Protein AF-A0A5B1BIE7-F1 (afdb_monomer_lite)

pLDDT: mean 70.67, std 23.6, range [28.88, 96.44]

Structure (mmCIF, N/CA/C/O backbone):
data_AF-A0A5B1BIE7-F1
#
_entry.id   AF-A0A5B1BIE7-F1
#
loop_
_atom_site.group_PDB
_atom_site.id
_atom_site.type_symbol
_atom_site.label_atom_id
_atom_site.label_alt_id
_atom_site.label_comp_id
_atom_site.label_asym_id
_atom_site.label_entity_id
_atom_site.label_seq_id
_atom_site.pdbx_PDB_ins_code
_atom_site.Cartn_x
_atom_site.Cartn_y
_atom_site.Cartn_z
_atom_site.occupancy
_atom_site.B_iso_or_equiv
_atom_site.auth_seq_id
_atom_site.auth_comp_id
_atom_site.auth_asym_id
_atom_site.auth_atom_id
_atom_site.pdbx_PDB_model_num
ATOM 1 N N . MET A 1 1 ? -10.613 -7.308 6.308 1.00 86.81 1 MET A N 1
ATOM 2 C CA . MET A 1 1 ? -9.164 -7.025 6.339 1.00 86.81 1 MET A CA 1
ATOM 3 C C . MET A 1 1 ? -8.715 -6.723 7.763 1.00 86.81 1 MET A C 1
ATOM 5 O O . MET A 1 1 ? -9.514 -6.206 8.543 1.00 86.81 1 MET A O 1
ATOM 9 N N . LYS A 1 2 ? -7.448 -6.983 8.085 1.00 90.50 2 LYS A N 1
ATOM 10 C CA . LYS A 1 2 ? -6.706 -6.204 9.083 1.00 90.50 2 LYS A CA 1
ATOM 11 C C . LYS A 1 2 ? -5.848 -5.157 8.380 1.00 90.50 2 LYS A C 1
ATOM 13 O O . LYS A 1 2 ? -5.492 -5.340 7.217 1.00 90.50 2 LYS A O 1
ATOM 18 N N . VAL A 1 3 ? -5.519 -4.084 9.088 1.00 92.69 3 VAL A N 1
ATOM 19 C CA . VAL A 1 3 ? -4.746 -2.961 8.557 1.00 92.69 3 VAL A CA 1
ATOM 20 C C . VAL A 1 3 ? -3.641 -2.538 9.522 1.00 92.69 3 VAL A C 1
ATOM 22 O O . VAL A 1 3 ? -3.816 -2.512 10.746 1.00 92.69 3 VAL A O 1
ATOM 25 N N . PHE A 1 4 ? -2.507 -2.173 8.939 1.00 93.94 4 PHE A N 1
ATOM 26 C CA . PHE A 1 4 ? -1.460 -1.371 9.547 1.00 93.94 4 PHE A CA 1
ATOM 27 C C . PHE A 1 4 ? -1.358 -0.056 8.766 1.00 93.94 4 PHE A C 1
ATOM 29 O O . PHE A 1 4 ? -1.261 -0.084 7.540 1.00 93.94 4 PHE A O 1
ATOM 36 N N . ILE A 1 5 ? -1.380 1.077 9.466 1.00 95.56 5 ILE A N 1
ATOM 37 C CA . ILE A 1 5 ? -1.122 2.410 8.907 1.00 95.56 5 ILE A CA 1
ATOM 38 C C . ILE A 1 5 ? -0.129 3.108 9.819 1.00 95.56 5 ILE A C 1
ATOM 40 O O . ILE A 1 5 ? -0.353 3.199 11.027 1.00 95.56 5 ILE A O 1
ATOM 44 N N . LYS A 1 6 ? 0.929 3.655 9.236 1.00 96.44 6 LYS A N 1
ATOM 45 C CA . LYS A 1 6 ? 1.857 4.547 9.919 1.00 96.44 6 LYS A CA 1
ATOM 46 C C . LYS A 1 6 ? 2.050 5.778 9.051 1.00 96.44 6 LYS A C 1
ATOM 48 O O . LYS A 1 6 ? 2.430 5.649 7.896 1.00 96.44 6 LYS A O 1
ATOM 53 N N . ASP A 1 7 ? 1.814 6.948 9.622 1.00 95.88 7 ASP A N 1
ATOM 54 C CA . ASP A 1 7 ? 2.111 8.249 9.029 1.00 95.88 7 ASP A CA 1
ATOM 55 C C . ASP A 1 7 ? 2.687 9.132 10.133 1.00 95.88 7 ASP A C 1
ATOM 57 O O . ASP A 1 7 ? 2.003 9.478 11.097 1.00 95.88 7 ASP A O 1
ATOM 61 N N . ILE A 1 8 ? 3.974 9.454 10.014 1.00 92.50 8 ILE A N 1
ATOM 62 C CA . ILE A 1 8 ? 4.688 10.228 11.033 1.00 92.50 8 ILE A CA 1
ATOM 63 C C . ILE A 1 8 ? 4.273 11.704 10.989 1.00 92.50 8 ILE A C 1
ATOM 65 O O . ILE A 1 8 ? 4.211 12.338 12.038 1.00 92.50 8 ILE A O 1
ATOM 69 N N . ALA A 1 9 ? 3.964 12.251 9.808 1.00 93.25 9 ALA A N 1
ATOM 70 C CA . ALA A 1 9 ? 3.658 13.674 9.665 1.00 93.25 9 ALA A CA 1
ATOM 71 C C . ALA A 1 9 ? 2.307 14.027 10.301 1.00 93.25 9 ALA A C 1
ATOM 73 O O . ALA A 1 9 ? 2.196 15.050 10.972 1.00 93.25 9 ALA A O 1
ATOM 74 N N . ASN A 1 10 ? 1.319 13.138 10.155 1.00 93.81 10 ASN A N 1
ATOM 75 C CA . ASN A 1 10 ? -0.028 13.322 10.703 1.00 93.81 10 ASN A CA 1
ATOM 76 C C . ASN A 1 10 ? -0.270 12.528 12.005 1.00 93.81 10 ASN A C 1
ATOM 78 O O . ASN A 1 10 ? -1.402 12.438 12.475 1.00 93.81 10 ASN A O 1
ATOM 82 N N . ASN A 1 11 ? 0.790 11.970 12.605 1.00 93.75 11 ASN A N 1
ATOM 83 C CA . ASN A 1 11 ? 0.772 11.210 13.864 1.00 93.75 11 ASN A CA 1
ATOM 84 C C . ASN A 1 11 ? -0.225 10.024 13.886 1.00 93.75 11 ASN A C 1
ATOM 86 O O . ASN A 1 11 ? -0.851 9.727 14.907 1.00 93.75 11 ASN A O 1
ATOM 90 N N . ILE A 1 12 ? -0.376 9.323 12.757 1.00 94.31 12 ILE A N 1
ATOM 91 C CA . ILE A 1 12 ? -1.262 8.156 12.627 1.00 94.31 12 ILE A CA 1
ATOM 92 C C . ILE A 1 12 ? -0.447 6.884 12.866 1.00 94.31 12 ILE A C 1
ATOM 94 O O . ILE A 1 12 ? 0.587 6.659 12.238 1.00 94.31 12 ILE A O 1
ATOM 98 N N . ASN A 1 13 ? -0.927 6.023 13.765 1.00 94.81 13 ASN A N 1
ATOM 99 C CA . ASN A 1 13 ? -0.279 4.753 14.094 1.00 94.81 13 ASN A CA 1
ATOM 100 C C . ASN A 1 13 ? -1.329 3.680 14.426 1.00 94.81 13 ASN A C 1
ATOM 102 O O . ASN A 1 13 ? -1.698 3.461 15.582 1.00 94.81 13 ASN A O 1
ATOM 106 N N . ILE A 1 14 ? -1.842 3.025 13.387 1.00 92.25 14 ILE A N 1
ATOM 107 C CA . ILE A 1 14 ? -2.783 1.909 13.481 1.00 92.25 14 ILE A CA 1
ATOM 108 C C . ILE A 1 14 ? -1.982 0.620 13.310 1.00 92.25 14 ILE A C 1
ATOM 110 O O . ILE A 1 14 ? -1.378 0.400 12.266 1.00 92.25 14 ILE A O 1
ATOM 114 N N . LYS A 1 15 ? -1.991 -0.254 14.322 1.00 89.19 15 LYS A N 1
ATOM 115 C CA . LYS A 1 15 ? -1.286 -1.543 14.290 1.00 89.19 15 LYS A CA 1
ATOM 116 C C . LYS A 1 15 ? -2.268 -2.706 14.368 1.00 89.19 15 LYS A C 1
ATOM 118 O O . LYS A 1 15 ? -2.969 -2.834 15.367 1.00 89.19 15 LYS A O 1
ATOM 123 N N . ASP A 1 16 ? -2.286 -3.529 13.320 1.00 79.06 16 ASP A N 1
ATOM 124 C CA . ASP A 1 16 ? -2.986 -4.821 13.226 1.00 79.06 16 ASP A CA 1
ATOM 125 C C . ASP A 1 16 ? -4.456 -4.821 13.708 1.00 79.06 16 ASP A C 1
ATOM 127 O O . ASP A 1 16 ? -4.963 -5.780 14.297 1.00 79.06 16 ASP A O 1
ATOM 131 N N . LYS A 1 17 ? -5.186 -3.730 13.450 1.00 83.50 17 LYS A N 1
ATOM 132 C CA . LYS A 1 17 ? -6.615 -3.656 13.784 1.00 83.50 17 LYS A CA 1
ATOM 133 C C . LYS A 1 17 ? -7.444 -4.229 12.639 1.00 83.50 17 LYS A C 1
ATOM 135 O O . LYS A 1 17 ? -7.186 -3.941 11.473 1.00 83.50 17 LYS A O 1
ATOM 140 N N . LYS A 1 18 ? -8.467 -5.026 12.962 1.00 90.06 18 LYS A N 1
ATOM 141 C CA . LYS A 1 18 ? -9.543 -5.330 12.009 1.00 90.06 18 LYS A CA 1
ATOM 142 C C . LYS A 1 18 ? -10.374 -4.057 11.845 1.00 90.06 18 LYS A C 1
ATOM 144 O O . LYS A 1 18 ? -10.778 -3.479 12.850 1.00 90.06 18 LYS A O 1
ATOM 149 N N . LYS A 1 19 ? -10.571 -3.627 10.602 1.00 90.44 19 LYS A N 1
ATOM 150 C CA . LYS A 1 19 ? -11.300 -2.411 10.230 1.00 90.44 19 LYS A CA 1
ATOM 151 C C . LYS A 1 19 ? -12.095 -2.655 8.953 1.00 90.44 19 LYS A C 1
ATOM 153 O O . LYS A 1 19 ? -11.608 -3.406 8.100 1.00 90.44 19 LYS A O 1
ATOM 158 N N . THR A 1 20 ? -13.279 -2.063 8.824 1.00 91.62 20 THR A N 1
ATOM 159 C CA . THR A 1 20 ? -14.010 -1.984 7.544 1.00 91.62 20 THR A CA 1
ATOM 160 C C . THR A 1 20 ? -13.395 -0.908 6.636 1.00 91.62 20 THR A C 1
ATOM 162 O O . THR A 1 20 ? -12.409 -0.273 7.021 1.00 91.62 20 THR A O 1
ATOM 165 N N . TYR A 1 21 ? -13.921 -0.733 5.420 1.00 91.69 21 TYR A N 1
ATOM 166 C CA . TYR A 1 21 ? -13.470 0.345 4.535 1.00 91.69 21 TYR A CA 1
ATOM 167 C C . TYR A 1 21 ? -13.954 1.712 5.041 1.00 91.69 21 TYR A C 1
ATOM 169 O O . TYR A 1 21 ? -13.179 2.661 5.108 1.00 91.69 21 TYR A O 1
ATOM 177 N N . GLU A 1 22 ? -15.209 1.791 5.479 1.00 93.00 22 GLU A N 1
ATOM 178 C CA . GLU A 1 22 ? -15.861 3.010 5.969 1.00 93.00 22 GLU A CA 1
ATOM 179 C C . GLU A 1 22 ? -15.144 3.568 7.206 1.00 93.00 22 GLU A C 1
ATOM 181 O O . GLU A 1 22 ? -14.963 4.771 7.339 1.00 93.00 22 GLU A O 1
ATOM 186 N N . GLU A 1 23 ? -14.655 2.692 8.090 1.00 91.38 23 GLU A N 1
ATOM 187 C CA . GLU A 1 23 ? -13.840 3.089 9.244 1.00 91.38 23 GLU A CA 1
ATOM 188 C C . GLU A 1 23 ? -12.423 3.589 8.886 1.00 91.38 23 GLU A C 1
ATOM 190 O O . GLU A 1 23 ? -11.686 4.014 9.783 1.00 91.38 23 GLU A O 1
ATOM 195 N N . LEU A 1 24 ? -12.001 3.453 7.625 1.00 92.81 24 LEU A N 1
ATOM 196 C CA . LEU A 1 24 ? -10.679 3.841 7.132 1.00 92.81 24 LEU A CA 1
ATOM 197 C C . LEU A 1 24 ? -10.707 4.985 6.127 1.00 92.81 24 LEU A C 1
ATOM 199 O O . LEU A 1 24 ? -9.692 5.669 6.039 1.00 92.81 24 LEU A O 1
ATOM 203 N N . ASP A 1 25 ? -11.803 5.204 5.403 1.00 92.31 25 ASP A N 1
ATOM 204 C CA . ASP A 1 25 ? -11.890 6.181 4.310 1.00 92.31 25 ASP A CA 1
ATOM 205 C C . ASP A 1 25 ? -11.378 7.571 4.735 1.00 92.31 25 ASP A C 1
ATOM 207 O O . ASP A 1 25 ? -10.419 8.080 4.153 1.00 92.31 25 ASP A O 1
ATOM 211 N N . ASP A 1 26 ? -11.887 8.117 5.845 1.00 92.25 26 ASP A N 1
ATOM 212 C CA . ASP A 1 26 ? -11.404 9.377 6.438 1.00 92.25 26 ASP A CA 1
ATOM 213 C C . ASP A 1 26 ? -9.897 9.354 6.750 1.00 92.25 26 ASP A C 1
ATOM 215 O O . ASP A 1 26 ? -9.173 10.315 6.483 1.00 92.25 26 ASP A O 1
ATOM 219 N N . THR A 1 27 ? -9.394 8.240 7.294 1.00 93.50 27 THR A N 1
ATOM 220 C CA . THR A 1 27 ? -7.971 8.094 7.648 1.00 93.50 27 THR A CA 1
ATOM 221 C C . THR A 1 27 ? -7.098 8.079 6.397 1.00 93.50 27 THR A C 1
ATOM 223 O O . THR A 1 27 ? -6.083 8.770 6.361 1.00 93.50 27 THR A O 1
ATOM 226 N N . LEU A 1 28 ? -7.495 7.326 5.366 1.00 93.81 28 LEU A N 1
ATOM 227 C CA . LEU A 1 28 ? -6.789 7.221 4.088 1.00 93.81 28 LEU A CA 1
ATOM 228 C C . LEU A 1 28 ? -6.780 8.571 3.355 1.00 93.81 28 LEU A C 1
ATOM 230 O O . LEU A 1 28 ? -5.735 9.018 2.872 1.00 93.81 28 LEU A O 1
ATOM 234 N N . ASN A 1 29 ? -7.919 9.266 3.350 1.00 92.12 29 ASN A N 1
ATOM 235 C CA . ASN A 1 29 ? -8.051 10.611 2.797 1.00 92.12 29 ASN A CA 1
ATOM 236 C C . ASN A 1 29 ? -7.241 11.655 3.586 1.00 92.12 29 ASN A C 1
ATOM 238 O O . ASN A 1 29 ? -6.758 12.617 2.985 1.00 92.12 29 ASN A O 1
ATOM 242 N N . TYR A 1 30 ? -6.963 11.435 4.873 1.00 92.88 30 TYR A N 1
ATOM 243 C CA . TYR A 1 30 ? -6.109 12.308 5.687 1.00 92.88 30 TYR A CA 1
ATOM 244 C C . TYR A 1 30 ? -4.595 12.003 5.609 1.00 92.88 30 TYR A C 1
ATOM 246 O O . TYR A 1 30 ? -3.803 12.801 6.096 1.00 92.88 30 TYR A O 1
ATOM 254 N N . LEU A 1 31 ? -4.141 10.919 4.963 1.00 93.19 31 LEU A N 1
ATOM 255 C CA . LEU A 1 31 ? -2.704 10.570 4.916 1.00 93.19 31 LEU A CA 1
ATOM 256 C C . LEU A 1 31 ? -1.813 11.622 4.236 1.00 93.19 31 LEU A C 1
ATOM 258 O O . LEU A 1 31 ? -2.161 12.189 3.198 1.00 93.19 31 LEU A O 1
ATOM 262 N N . SER A 1 32 ? -0.613 11.814 4.772 1.00 92.00 32 SER A N 1
ATOM 263 C CA . SER A 1 32 ? 0.460 12.584 4.154 1.00 92.00 32 SER A CA 1
ATOM 264 C C . SER A 1 32 ? 1.189 11.765 3.081 1.00 92.00 32 SER A C 1
ATOM 266 O O . SER A 1 32 ? 1.408 10.561 3.230 1.00 92.00 32 SER A O 1
ATOM 268 N N . ASN A 1 33 ? 1.657 12.434 2.024 1.00 90.12 33 ASN A N 1
ATOM 269 C CA . ASN A 1 33 ? 2.548 11.838 1.018 1.00 90.12 33 ASN A CA 1
ATOM 270 C C . ASN A 1 33 ? 4.024 11.857 1.485 1.00 90.12 33 ASN A C 1
ATOM 272 O O . ASN A 1 33 ? 4.937 12.115 0.703 1.00 90.12 33 ASN A O 1
ATOM 276 N N . ASN A 1 34 ? 4.272 11.646 2.782 1.00 91.94 34 ASN A N 1
ATOM 277 C CA . ASN A 1 34 ? 5.616 11.569 3.347 1.00 91.94 34 ASN A CA 1
ATOM 278 C C . ASN A 1 34 ? 6.260 10.210 3.018 1.00 91.94 34 ASN A C 1
ATOM 280 O O . ASN A 1 34 ? 5.608 9.177 3.116 1.00 91.94 34 ASN A O 1
ATOM 284 N N . LYS A 1 35 ? 7.562 10.177 2.708 1.00 89.81 35 LYS A N 1
ATOM 285 C CA . LYS A 1 35 ? 8.301 8.930 2.418 1.00 89.81 35 LYS A CA 1
ATOM 286 C C . LYS A 1 35 ? 8.306 7.892 3.557 1.00 89.81 35 LYS A C 1
ATOM 288 O O . LYS A 1 35 ? 8.684 6.748 3.337 1.00 89.81 35 LYS A O 1
ATOM 293 N N . TYR A 1 36 ? 7.936 8.289 4.776 1.00 91.44 36 TYR A N 1
ATOM 294 C CA . TYR A 1 36 ? 7.781 7.400 5.932 1.00 91.44 36 TYR A CA 1
ATOM 295 C C . TYR A 1 36 ? 6.330 6.959 6.185 1.00 91.44 36 TYR A C 1
ATOM 297 O O . TYR A 1 36 ? 6.075 6.289 7.191 1.00 91.44 36 TYR A O 1
ATOM 305 N N . THR A 1 37 ? 5.394 7.342 5.312 1.00 94.75 37 THR A N 1
ATOM 306 C CA . THR A 1 37 ? 4.018 6.848 5.331 1.00 94.75 37 THR A CA 1
ATOM 307 C C . THR A 1 37 ? 3.962 5.452 4.718 1.00 94.75 37 THR A C 1
ATOM 309 O O . THR A 1 37 ? 4.464 5.224 3.621 1.00 94.75 37 THR A O 1
ATOM 312 N N . GLU A 1 38 ? 3.331 4.511 5.411 1.00 95.00 38 GLU A N 1
ATOM 313 C CA . GLU A 1 38 ? 3.127 3.145 4.931 1.00 95.00 38 GLU A CA 1
ATOM 314 C C . GLU A 1 38 ? 1.743 2.612 5.316 1.00 95.00 38 GLU A C 1
ATOM 316 O O . GLU A 1 38 ? 1.252 2.826 6.429 1.00 95.00 38 GLU A O 1
ATOM 321 N N . ILE A 1 39 ? 1.139 1.862 4.395 1.00 95.19 39 ILE A N 1
ATOM 322 C CA . ILE A 1 39 ? -0.120 1.137 4.585 1.00 95.19 39 ILE A CA 1
ATOM 323 C C . ILE A 1 39 ? 0.133 -0.332 4.248 1.00 95.19 39 ILE A C 1
ATOM 325 O O . ILE A 1 39 ? 0.662 -0.643 3.182 1.00 95.19 39 ILE A O 1
ATOM 329 N N . LYS A 1 40 ? -0.275 -1.254 5.120 1.00 93.88 40 LYS A N 1
ATOM 330 C CA . LYS A 1 40 ? -0.261 -2.698 4.843 1.00 93.88 40 LYS A CA 1
ATOM 331 C C . LYS A 1 40 ? -1.625 -3.288 5.174 1.00 93.88 40 LYS A C 1
ATOM 333 O O . LYS A 1 40 ? -2.147 -3.074 6.269 1.00 93.88 40 LYS A O 1
ATOM 338 N N . LEU A 1 41 ? -2.202 -4.030 4.234 1.00 92.06 41 LEU A N 1
ATOM 339 C CA . LEU A 1 41 ? -3.449 -4.775 4.432 1.00 92.06 41 LEU A CA 1
ATOM 340 C C . LEU A 1 41 ? -3.144 -6.259 4.617 1.00 92.06 41 LEU A C 1
ATOM 342 O O . LEU A 1 41 ? -2.228 -6.771 3.987 1.00 92.06 41 LEU A O 1
ATOM 346 N N . TYR A 1 42 ? -3.909 -6.961 5.451 1.00 88.50 42 TYR A N 1
ATOM 347 C CA . TYR A 1 42 ? -3.688 -8.375 5.781 1.00 88.50 42 TYR A CA 1
ATOM 348 C C . TYR A 1 42 ? -5.014 -9.138 5.884 1.00 88.50 42 TYR A C 1
ATOM 350 O O . TYR A 1 42 ? -6.057 -8.563 6.213 1.00 88.50 42 TYR A O 1
ATOM 358 N N . GLU A 1 43 ? -4.975 -10.455 5.680 1.00 80.06 43 GLU A N 1
ATOM 359 C CA . GLU A 1 43 ? -6.084 -11.342 6.064 1.00 80.06 43 GLU A CA 1
ATOM 360 C C . GLU A 1 43 ? -5.997 -11.735 7.540 1.00 80.06 43 GLU A C 1
ATOM 362 O O . GLU A 1 43 ? -6.940 -11.491 8.295 1.00 80.06 43 GLU A O 1
ATOM 367 N N . ASN A 1 44 ? -4.851 -12.276 7.974 1.00 72.31 44 ASN A N 1
ATOM 368 C CA . ASN A 1 44 ? -4.538 -12.516 9.383 1.00 72.31 44 ASN A CA 1
ATOM 369 C C . ASN A 1 44 ? -3.061 -12.180 9.714 1.00 72.31 44 ASN A C 1
ATOM 371 O O . ASN A 1 44 ? -2.305 -11.778 8.837 1.00 72.31 44 ASN A O 1
ATOM 375 N N . ILE A 1 45 ? -2.673 -12.325 10.989 1.00 65.62 45 ILE A N 1
ATOM 376 C CA . ILE A 1 45 ? -1.319 -12.032 11.524 1.00 65.62 45 ILE A CA 1
ATOM 377 C C . ILE A 1 45 ? -0.207 -12.906 10.918 1.00 65.62 45 ILE A C 1
ATOM 379 O O . ILE A 1 45 ? 0.937 -12.478 10.825 1.00 65.62 45 ILE A O 1
ATOM 383 N N . ILE A 1 46 ? -0.535 -14.153 10.587 1.00 66.94 46 ILE A N 1
ATOM 384 C CA . ILE A 1 46 ? 0.381 -15.195 10.103 1.00 66.94 46 ILE A CA 1
ATOM 385 C C . ILE A 1 46 ? 0.569 -15.065 8.579 1.00 66.94 46 ILE A C 1
ATOM 387 O O . ILE A 1 46 ? 1.599 -15.457 8.032 1.00 66.94 46 ILE A O 1
ATOM 391 N N . SER A 1 47 ? -0.416 -14.490 7.884 1.00 63.31 47 SER A N 1
ATOM 392 C CA . SER A 1 47 ? -0.345 -14.148 6.466 1.00 63.31 47 SER A CA 1
ATOM 393 C C . SER A 1 47 ? 0.716 -13.074 6.200 1.00 63.31 47 SER A C 1
ATOM 395 O O . SER A 1 47 ? 0.831 -12.093 6.938 1.00 63.31 47 SER A O 1
ATOM 397 N N . LYS A 1 48 ? 1.410 -13.171 5.057 1.00 73.75 48 LYS A N 1
ATOM 398 C CA . LYS A 1 48 ? 2.034 -11.984 4.447 1.00 73.75 48 LYS A CA 1
ATOM 399 C C . LYS A 1 48 ? 0.953 -10.916 4.193 1.00 73.75 48 LYS A C 1
ATOM 401 O O . LYS A 1 48 ? -0.232 -11.238 4.074 1.00 73.75 48 LYS A O 1
ATOM 406 N N . TYR A 1 49 ? 1.358 -9.649 4.104 1.00 80.06 49 TYR A N 1
ATOM 407 C CA . TYR A 1 49 ? 0.452 -8.573 3.690 1.00 80.06 49 TYR A CA 1
ATOM 408 C C . TYR A 1 49 ? -0.178 -8.907 2.326 1.00 80.06 49 TYR A C 1
ATOM 410 O O . TYR A 1 49 ? 0.485 -9.506 1.493 1.00 80.06 49 TYR A O 1
ATOM 418 N N . LYS A 1 50 ? -1.435 -8.526 2.089 1.00 87.06 50 LYS A N 1
ATOM 419 C CA . LYS A 1 50 ? -2.111 -8.595 0.783 1.00 87.06 50 LYS A CA 1
ATOM 420 C C . LYS A 1 50 ? -1.607 -7.530 -0.178 1.00 87.06 50 LYS A C 1
ATOM 422 O O . LYS A 1 50 ? -1.370 -7.833 -1.337 1.00 87.06 50 LYS A O 1
ATOM 427 N N . ILE A 1 51 ? -1.458 -6.304 0.318 1.00 90.88 51 ILE A N 1
ATOM 428 C CA . ILE A 1 51 ? -0.785 -5.204 -0.374 1.00 90.88 51 ILE A CA 1
ATOM 429 C C . ILE A 1 51 ? 0.001 -4.360 0.614 1.00 90.88 51 ILE A C 1
ATOM 431 O O . ILE A 1 51 ? -0.375 -4.243 1.787 1.00 90.88 51 ILE A O 1
ATOM 435 N N . TYR A 1 52 ? 1.074 -3.771 0.105 1.00 93.38 52 TYR A N 1
ATOM 436 C CA . TYR A 1 52 ? 1.890 -2.768 0.764 1.00 93.38 52 TYR A CA 1
ATOM 437 C C . TYR A 1 52 ? 1.887 -1.503 -0.095 1.00 93.38 52 TYR A C 1
ATOM 439 O O . TYR A 1 52 ? 2.266 -1.559 -1.258 1.00 93.38 52 TYR A O 1
ATOM 447 N N . LEU A 1 53 ? 1.431 -0.377 0.459 1.00 95.06 53 LEU A N 1
ATOM 448 C CA . LEU A 1 53 ? 1.426 0.920 -0.214 1.00 95.06 53 LEU A CA 1
ATOM 449 C C . LEU A 1 53 ? 2.370 1.882 0.504 1.00 95.06 53 LEU A C 1
ATOM 451 O O . LEU A 1 53 ? 2.324 1.987 1.734 1.00 95.06 53 LEU A O 1
ATOM 455 N N . TYR A 1 54 ? 3.166 2.623 -0.263 1.00 95.38 54 TYR A N 1
ATOM 456 C CA . TYR A 1 54 ? 4.032 3.683 0.253 1.00 95.38 54 TYR A CA 1
ATOM 457 C C . TYR A 1 54 ? 4.254 4.793 -0.796 1.00 95.38 54 TYR A C 1
ATOM 459 O O . TYR A 1 54 ? 4.287 4.500 -1.997 1.00 95.38 54 TYR A O 1
ATOM 467 N N . PRO A 1 55 ? 4.408 6.071 -0.396 1.00 94.88 55 PRO A N 1
ATOM 468 C CA . PRO A 1 55 ? 4.765 7.145 -1.318 1.00 94.88 55 PRO A CA 1
ATOM 469 C C . PRO A 1 55 ? 6.178 6.957 -1.876 1.00 94.88 55 PRO A C 1
ATOM 471 O O . PRO A 1 55 ? 7.124 6.737 -1.120 1.00 94.88 55 PRO A O 1
ATOM 474 N N . ILE A 1 56 ? 6.324 7.115 -3.191 1.00 93.50 56 ILE A N 1
ATOM 475 C CA . ILE A 1 56 ? 7.631 7.218 -3.862 1.00 93.50 56 ILE A CA 1
ATOM 476 C C . ILE A 1 56 ? 7.922 8.645 -4.343 1.00 93.50 56 ILE A C 1
ATOM 478 O O . ILE A 1 56 ? 9.077 9.012 -4.530 1.00 93.50 56 ILE A O 1
ATOM 482 N N . SER A 1 57 ? 6.889 9.474 -4.509 1.00 90.56 57 SER A N 1
ATOM 483 C CA . SER A 1 57 ? 7.012 10.898 -4.827 1.00 90.56 57 SER A CA 1
ATOM 484 C C . SER A 1 57 ? 5.850 11.693 -4.207 1.00 90.56 57 SER A C 1
ATOM 486 O O . SER A 1 57 ? 4.886 11.092 -3.725 1.00 90.56 57 SER A O 1
ATOM 488 N N . PRO A 1 58 ? 5.872 13.042 -4.244 1.00 87.38 58 PRO A N 1
ATOM 489 C CA . PRO A 1 58 ? 4.800 13.876 -3.691 1.00 87.38 58 PRO A CA 1
ATOM 490 C C . PRO A 1 58 ? 3.401 13.627 -4.277 1.00 87.38 58 PRO A C 1
ATOM 492 O O . PRO A 1 58 ? 2.419 14.048 -3.668 1.00 87.38 58 PRO A O 1
ATOM 495 N N . PHE A 1 59 ? 3.295 12.958 -5.431 1.00 88.50 59 PHE A N 1
ATOM 496 C CA . PHE A 1 59 ? 2.023 12.668 -6.110 1.00 88.50 59 PHE A CA 1
ATOM 497 C C . PHE A 1 59 ? 1.821 11.186 -6.442 1.00 88.50 59 PHE A C 1
ATOM 499 O O . PHE A 1 59 ? 0.717 10.805 -6.836 1.00 88.50 59 PHE A O 1
ATOM 506 N N . LEU A 1 60 ? 2.858 10.357 -6.284 1.00 92.94 60 LEU A N 1
ATOM 507 C CA . LEU A 1 60 ? 2.878 8.972 -6.736 1.00 92.94 60 LEU A CA 1
ATOM 508 C C . LEU A 1 60 ? 3.207 8.026 -5.582 1.00 92.94 60 LEU A C 1
ATOM 510 O O . LEU A 1 60 ? 4.209 8.173 -4.879 1.00 92.94 60 LEU A O 1
ATOM 514 N N . TRP A 1 61 ? 2.349 7.034 -5.420 1.00 94.94 61 TRP A N 1
ATOM 515 C CA . TRP A 1 61 ? 2.503 5.918 -4.508 1.00 94.94 61 TRP A CA 1
ATOM 516 C C . TRP A 1 61 ? 2.832 4.670 -5.312 1.00 94.94 61 TRP A C 1
ATOM 518 O O . TRP A 1 61 ? 2.348 4.496 -6.433 1.00 94.94 61 TRP A O 1
ATOM 528 N N . LYS A 1 62 ? 3.630 3.790 -4.718 1.00 94.25 62 LYS A N 1
ATOM 529 C CA . LYS A 1 62 ? 3.840 2.433 -5.206 1.00 94.25 62 LYS A CA 1
ATOM 530 C C . LYS A 1 62 ? 2.995 1.474 -4.365 1.00 94.25 62 LYS A C 1
ATOM 532 O O . LYS A 1 62 ? 2.880 1.653 -3.151 1.00 94.25 62 LYS A O 1
ATOM 537 N N . ILE A 1 63 ? 2.384 0.493 -5.024 1.00 93.69 63 ILE A N 1
ATOM 538 C CA . ILE A 1 63 ? 1.575 -0.563 -4.412 1.00 93.69 63 ILE A CA 1
ATOM 539 C C . ILE A 1 63 ? 2.170 -1.910 -4.813 1.00 93.69 63 ILE A C 1
ATOM 541 O O . ILE A 1 63 ? 2.148 -2.263 -5.989 1.00 93.69 63 ILE A O 1
ATOM 545 N N . ASP A 1 64 ? 2.669 -2.657 -3.832 1.00 90.81 64 ASP A N 1
ATOM 546 C CA . ASP A 1 64 ? 3.289 -3.969 -4.009 1.00 90.81 64 ASP A CA 1
ATOM 547 C C . ASP A 1 64 ? 2.391 -5.102 -3.516 1.00 90.81 64 ASP A C 1
ATOM 549 O O . ASP A 1 64 ? 1.882 -5.073 -2.388 1.00 90.81 64 ASP A O 1
ATOM 553 N N . TYR A 1 65 ? 2.276 -6.152 -4.328 1.00 87.75 65 TYR A N 1
ATOM 554 C CA . TYR A 1 65 ? 1.785 -7.458 -3.898 1.00 87.75 65 TYR A CA 1
ATOM 555 C C . TYR A 1 65 ? 2.918 -8.263 -3.228 1.00 87.75 65 TYR A C 1
ATOM 557 O O . TYR A 1 65 ? 4.051 -8.232 -3.717 1.00 87.75 65 TYR A O 1
ATOM 565 N N . PRO A 1 66 ? 2.673 -9.016 -2.136 1.00 84.31 66 PRO A N 1
ATOM 566 C CA . PRO A 1 66 ? 3.684 -9.860 -1.505 1.00 84.31 66 PRO A CA 1
ATOM 567 C C . PRO A 1 66 ? 4.349 -10.803 -2.506 1.00 84.31 66 PRO A C 1
ATOM 569 O O . PRO A 1 66 ? 3.689 -11.601 -3.169 1.00 84.31 66 PRO A O 1
ATOM 572 N N . ILE A 1 67 ? 5.681 -10.801 -2.530 1.00 80.25 67 ILE A N 1
ATOM 573 C CA . ILE A 1 67 ? 6.437 -11.814 -3.264 1.00 80.25 67 ILE A CA 1
ATOM 574 C C . ILE A 1 67 ? 6.152 -13.190 -2.647 1.00 80.25 67 ILE A C 1
ATOM 576 O O . ILE A 1 67 ? 6.378 -13.424 -1.448 1.00 80.25 67 ILE A O 1
ATOM 580 N N . LYS A 1 68 ? 5.670 -14.112 -3.480 1.00 76.69 68 LYS A N 1
ATOM 581 C CA . LYS A 1 68 ? 5.476 -15.529 -3.169 1.00 76.69 68 LYS A CA 1
ATOM 582 C C . LYS A 1 68 ? 6.300 -16.366 -4.145 1.00 76.69 68 LYS A C 1
ATOM 584 O O . LYS A 1 68 ? 6.515 -15.981 -5.287 1.00 76.69 68 LYS A O 1
ATOM 589 N N . LEU A 1 69 ? 6.749 -17.529 -3.687 1.00 75.25 69 LEU A N 1
ATOM 590 C CA . LEU A 1 69 ? 7.485 -18.474 -4.522 1.00 75.25 69 LEU A CA 1
ATOM 591 C C . LEU A 1 69 ? 6.580 -18.998 -5.645 1.00 75.25 69 LEU A C 1
ATOM 593 O O . LEU A 1 69 ? 5.475 -19.453 -5.361 1.00 75.25 69 LEU A O 1
ATOM 597 N N . ARG A 1 70 ? 7.093 -19.004 -6.883 1.00 73.50 70 ARG A N 1
ATOM 598 C CA . ARG A 1 70 ? 6.416 -19.508 -8.098 1.00 73.50 70 ARG A CA 1
ATOM 599 C C . ARG A 1 70 ? 5.184 -18.709 -8.559 1.00 73.50 70 ARG A C 1
ATOM 601 O O . ARG A 1 70 ? 4.481 -19.176 -9.448 1.00 73.50 70 ARG A O 1
ATOM 608 N N . GLU A 1 71 ? 4.943 -17.522 -8.009 1.00 77.81 71 GLU A N 1
ATOM 609 C CA . GLU A 1 71 ? 3.970 -16.561 -8.545 1.00 77.81 71 GLU A CA 1
ATOM 610 C C . GLU A 1 71 ? 4.716 -15.348 -9.120 1.00 77.81 71 GLU A C 1
ATOM 612 O O . GLU A 1 71 ? 5.743 -14.934 -8.580 1.00 77.81 71 GLU A O 1
ATOM 617 N N . ILE A 1 72 ? 4.204 -14.773 -10.211 1.00 78.88 72 ILE A N 1
ATOM 618 C CA . ILE A 1 72 ? 4.752 -13.540 -10.791 1.00 78.88 72 ILE A CA 1
ATOM 619 C C . ILE A 1 72 ? 4.441 -12.383 -9.832 1.00 78.88 72 ILE A C 1
ATOM 621 O O . ILE A 1 72 ? 3.305 -12.239 -9.373 1.00 78.88 72 ILE A O 1
ATOM 625 N N . HIS A 1 73 ? 5.442 -11.564 -9.502 1.00 84.69 73 HIS A N 1
ATOM 626 C CA . HIS A 1 73 ? 5.226 -10.398 -8.648 1.00 84.69 73 HIS A CA 1
ATOM 627 C C . HIS A 1 73 ? 4.388 -9.350 -9.390 1.00 84.69 73 HIS A C 1
ATOM 629 O O . HIS A 1 73 ? 4.494 -9.190 -10.603 1.00 84.69 73 HIS A O 1
ATOM 635 N N . LYS A 1 74 ? 3.539 -8.632 -8.656 1.00 87.81 74 LYS A N 1
ATOM 636 C CA . LYS A 1 74 ? 2.651 -7.607 -9.203 1.00 87.81 74 LYS A CA 1
ATOM 637 C C . LYS A 1 74 ? 2.862 -6.306 -8.445 1.00 87.81 74 LYS A C 1
ATOM 639 O O . LYS A 1 74 ? 2.798 -6.299 -7.214 1.00 87.81 74 LYS A O 1
ATOM 644 N N . GLN A 1 75 ? 3.069 -5.221 -9.184 1.00 91.62 75 GLN A N 1
ATOM 645 C CA . GLN A 1 75 ? 3.139 -3.866 -8.637 1.00 91.62 75 GLN A CA 1
ATOM 646 C C . GLN A 1 75 ? 2.260 -2.919 -9.458 1.00 91.62 75 GLN A C 1
ATOM 648 O O . GLN A 1 75 ? 2.032 -3.149 -10.646 1.00 91.62 75 GLN A O 1
ATOM 653 N N . CYS A 1 76 ? 1.815 -1.816 -8.865 1.00 91.94 76 CYS A N 1
ATOM 654 C CA . CYS A 1 76 ? 1.299 -0.683 -9.628 1.00 91.94 76 CYS A CA 1
ATOM 655 C C . CYS A 1 76 ? 1.765 0.650 -9.040 1.00 91.94 76 CYS A C 1
ATOM 657 O O . CYS A 1 76 ? 2.145 0.741 -7.870 1.00 91.94 76 CYS A O 1
ATOM 659 N N . TYR A 1 77 ? 1.683 1.700 -9.853 1.00 93.00 77 TYR A N 1
ATOM 660 C CA . TYR A 1 77 ? 1.930 3.075 -9.436 1.00 93.00 77 TYR A CA 1
ATOM 661 C C . TYR A 1 77 ? 0.636 3.874 -9.550 1.00 93.00 77 TYR A C 1
ATOM 663 O O . TYR A 1 77 ? -0.040 3.826 -10.577 1.00 93.00 77 TYR A O 1
ATOM 671 N N . ALA A 1 78 ? 0.280 4.588 -8.488 1.00 92.56 78 ALA A N 1
ATOM 672 C CA . ALA A 1 78 ? -1.034 5.194 -8.332 1.00 92.56 78 ALA A CA 1
ATOM 673 C C . ALA A 1 78 ? -0.943 6.562 -7.646 1.00 92.56 78 ALA A C 1
ATOM 675 O O . ALA A 1 78 ? -0.110 6.790 -6.770 1.00 92.56 78 ALA A O 1
ATOM 676 N N . THR A 1 79 ? -1.830 7.484 -8.007 1.00 93.75 79 THR A N 1
ATOM 677 C CA . THR A 1 79 ? -2.072 8.689 -7.199 1.00 93.75 79 THR A CA 1
ATOM 678 C C . THR A 1 79 ? -2.779 8.320 -5.892 1.00 93.75 79 THR A C 1
ATOM 680 O O . THR A 1 79 ? -3.394 7.257 -5.787 1.00 93.75 79 THR A O 1
ATOM 683 N N . LYS A 1 80 ? -2.762 9.208 -4.890 1.00 91.62 80 LYS A N 1
ATOM 684 C CA . LYS A 1 80 ? -3.442 8.965 -3.603 1.00 91.62 80 LYS A CA 1
ATOM 685 C C . LYS A 1 80 ? -4.927 8.595 -3.771 1.00 91.62 80 LYS A C 1
ATOM 687 O O . LYS A 1 80 ? -5.382 7.647 -3.143 1.00 91.62 80 LYS A O 1
ATOM 692 N N . GLY A 1 81 ? -5.664 9.279 -4.652 1.00 92.50 81 GLY A N 1
ATOM 693 C CA . GLY A 1 81 ? -7.075 8.959 -4.924 1.00 92.50 81 GLY A CA 1
ATOM 694 C C . GLY A 1 81 ? -7.269 7.571 -5.549 1.00 92.50 81 GLY A C 1
ATOM 695 O O . GLY A 1 81 ? -8.177 6.840 -5.165 1.00 92.50 81 GLY A O 1
ATOM 696 N N . GLN A 1 82 ? -6.368 7.160 -6.448 1.00 93.12 82 GLN A N 1
ATOM 697 C CA . GLN A 1 82 ? -6.361 5.799 -6.998 1.00 93.12 82 GLN A CA 1
ATOM 698 C C . GLN A 1 82 ? -5.994 4.752 -5.935 1.00 93.12 82 GLN A C 1
ATOM 700 O O . GLN A 1 82 ? -6.581 3.679 -5.931 1.00 93.12 82 GLN A O 1
ATOM 705 N N . CYS A 1 83 ? -5.096 5.060 -4.991 1.00 92.94 83 CYS A N 1
ATOM 706 C CA . CYS A 1 83 ? -4.793 4.167 -3.865 1.00 92.94 83 CYS A CA 1
ATOM 707 C C . CYS A 1 83 ? -6.023 3.918 -2.984 1.00 92.94 83 CYS A C 1
ATOM 709 O O . CYS A 1 83 ? -6.277 2.780 -2.602 1.00 92.94 83 CYS A O 1
ATOM 711 N N . VAL A 1 84 ? -6.797 4.968 -2.686 1.00 93.69 84 VAL A N 1
ATOM 712 C CA . VAL A 1 84 ? -8.058 4.860 -1.933 1.00 93.69 84 VAL A CA 1
ATOM 713 C C . VAL A 1 84 ? -9.056 3.971 -2.684 1.00 93.69 84 VAL A C 1
ATOM 715 O O . VAL A 1 84 ? -9.595 3.036 -2.095 1.00 93.69 84 VAL A O 1
ATOM 718 N N . ALA A 1 85 ? -9.221 4.182 -3.995 1.00 92.12 85 ALA A N 1
ATOM 719 C CA . ALA A 1 85 ? -10.080 3.348 -4.839 1.00 92.12 85 ALA A CA 1
ATOM 720 C C . ALA A 1 85 ? -9.632 1.872 -4.886 1.00 92.12 85 ALA A C 1
ATOM 722 O O . ALA A 1 85 ? -10.457 0.986 -4.693 1.00 92.12 85 ALA A O 1
ATOM 723 N N . ILE A 1 86 ? -8.332 1.600 -5.047 1.00 92.19 86 ILE A N 1
ATOM 724 C CA . ILE A 1 86 ? -7.758 0.241 -5.039 1.00 92.19 86 ILE A CA 1
ATOM 725 C C . ILE A 1 86 ? -7.964 -0.444 -3.682 1.00 92.19 86 ILE A C 1
ATOM 727 O O . ILE A 1 86 ? -8.298 -1.627 -3.627 1.00 92.19 86 ILE A O 1
ATOM 731 N N . ILE A 1 87 ? -7.796 0.283 -2.571 1.00 92.69 87 ILE A N 1
ATOM 732 C CA . ILE A 1 87 ? -8.083 -0.251 -1.233 1.00 92.69 87 ILE A CA 1
ATOM 733 C C . ILE A 1 87 ? -9.569 -0.599 -1.115 1.00 92.69 87 ILE A C 1
ATOM 735 O O . ILE A 1 87 ? -9.889 -1.689 -0.642 1.00 92.69 87 ILE A O 1
ATOM 739 N N . ARG A 1 88 ? -10.466 0.286 -1.566 1.00 92.94 88 ARG A N 1
ATOM 740 C CA . ARG A 1 88 ? -11.912 0.041 -1.569 1.00 92.94 88 ARG A CA 1
ATOM 741 C C . ARG A 1 88 ? -12.270 -1.216 -2.356 1.00 92.94 88 ARG A C 1
ATOM 743 O O . ARG A 1 88 ? -12.923 -2.104 -1.820 1.00 92.94 88 ARG A O 1
ATOM 750 N N . GLU A 1 89 ? -11.784 -1.316 -3.588 1.00 91.44 89 GLU A N 1
ATOM 751 C CA . GLU A 1 89 ? -12.009 -2.465 -4.461 1.00 91.44 89 GLU A CA 1
ATOM 752 C C . GLU A 1 89 ? -11.505 -3.755 -3.798 1.00 91.44 89 GLU A C 1
ATOM 754 O O . GLU A 1 89 ? -12.253 -4.721 -3.691 1.00 91.44 89 GLU A O 1
ATOM 759 N N . LEU A 1 90 ? -10.302 -3.756 -3.207 1.00 90.12 90 LEU A N 1
ATOM 760 C CA . LEU A 1 90 ? -9.774 -4.914 -2.473 1.00 90.12 90 LEU A CA 1
ATOM 761 C C . LEU A 1 90 ? -10.658 -5.332 -1.279 1.00 90.12 90 LEU A C 1
ATOM 763 O O . LEU A 1 90 ? -10.691 -6.512 -0.921 1.00 90.12 90 LEU A O 1
ATOM 767 N N . TYR A 1 91 ? -11.357 -4.389 -0.645 1.00 90.12 91 TYR A N 1
ATOM 768 C CA . TYR A 1 91 ? -12.340 -4.671 0.405 1.00 90.12 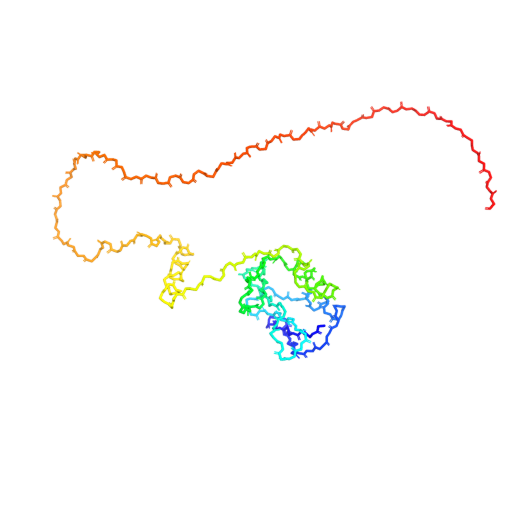91 TYR A CA 1
ATOM 769 C C . TYR A 1 91 ? -13.643 -5.282 -0.141 1.00 90.12 91 TYR A C 1
A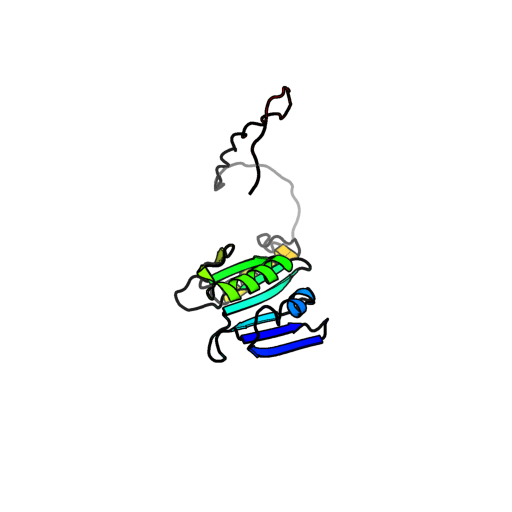TOM 771 O O . TYR A 1 91 ? -14.254 -6.082 0.567 1.00 90.12 91 TYR A O 1
ATOM 779 N N . GLU A 1 92 ? -14.030 -4.950 -1.376 1.00 88.38 92 GLU A N 1
ATOM 780 C CA . GLU A 1 92 ? -15.222 -5.460 -2.069 1.00 88.38 92 GLU A CA 1
ATOM 781 C C . GLU A 1 92 ? -14.969 -6.836 -2.736 1.00 88.38 92 GLU A C 1
ATOM 783 O O . GLU A 1 92 ? -15.673 -7.797 -2.428 1.00 88.38 92 GLU A O 1
ATOM 788 N N . VAL A 1 93 ? -13.941 -6.982 -3.591 1.00 83.94 93 VAL A N 1
ATOM 789 C CA . VAL A 1 93 ? -13.637 -8.246 -4.312 1.00 83.94 93 VAL A CA 1
ATOM 790 C C . VAL A 1 93 ? -12.737 -9.217 -3.547 1.00 83.94 93 VAL A C 1
ATOM 792 O O . VAL A 1 93 ? -12.631 -10.388 -3.911 1.00 83.94 93 VAL A O 1
ATOM 795 N N . GLY A 1 94 ? -12.041 -8.759 -2.507 1.00 77.19 94 GLY A N 1
ATOM 796 C CA . GLY A 1 94 ? -11.233 -9.610 -1.634 1.00 77.19 94 GLY A CA 1
ATOM 797 C C . GLY A 1 94 ? -9.934 -10.179 -2.225 1.00 77.19 94 GLY A C 1
ATOM 798 O O . GLY A 1 94 ? -9.117 -10.654 -1.439 1.00 77.19 94 GLY A O 1
ATOM 799 N N . HIS A 1 95 ? -9.670 -10.129 -3.535 1.00 79.12 95 HIS A N 1
ATOM 800 C CA . HIS A 1 95 ? -8.419 -10.631 -4.134 1.00 79.12 95 HIS A CA 1
ATOM 801 C C . HIS A 1 95 ? -7.806 -9.652 -5.139 1.00 79.12 95 HIS A C 1
ATOM 803 O O . HIS A 1 95 ? -8.535 -9.002 -5.880 1.00 79.12 95 HIS A O 1
ATOM 809 N N . ILE A 1 96 ? -6.467 -9.567 -5.179 1.00 79.31 96 ILE A N 1
ATOM 810 C CA . ILE A 1 96 ? -5.754 -8.604 -6.038 1.00 79.31 96 ILE A CA 1
ATOM 811 C C . ILE A 1 96 ? -5.914 -8.907 -7.527 1.00 79.31 96 ILE A C 1
ATOM 813 O O . ILE A 1 96 ? -5.935 -7.989 -8.330 1.00 79.31 96 ILE A O 1
ATOM 817 N N . ASP A 1 97 ? -6.025 -10.183 -7.905 1.00 78.00 97 ASP A N 1
ATOM 818 C CA . ASP A 1 97 ? -6.039 -10.577 -9.322 1.00 78.00 97 ASP A CA 1
ATOM 819 C C . ASP A 1 97 ? -7.290 -10.085 -10.060 1.00 78.00 97 ASP A C 1
ATOM 821 O O . ASP A 1 97 ? -7.321 -10.075 -11.286 1.00 78.00 97 ASP A O 1
ATOM 825 N N . ASN A 1 98 ? -8.298 -9.655 -9.299 1.00 75.56 98 ASN A N 1
ATOM 826 C CA . ASN A 1 98 ? -9.524 -9.052 -9.798 1.00 75.56 98 ASN A CA 1
ATOM 827 C C . ASN A 1 98 ? -9.418 -7.517 -9.918 1.00 75.56 98 ASN A C 1
ATOM 829 O O . ASN A 1 98 ? -10.304 -6.914 -10.513 1.00 75.56 98 ASN A O 1
ATOM 833 N N . VAL A 1 99 ? -8.365 -6.899 -9.364 1.00 78.62 99 VAL A N 1
ATOM 834 C CA . VAL A 1 99 ? -8.126 -5.447 -9.370 1.00 78.62 99 VAL A CA 1
ATOM 835 C C . VAL A 1 99 ? -7.297 -5.069 -10.595 1.00 78.62 99 VAL A C 1
ATOM 837 O O . VAL A 1 99 ? -6.183 -5.560 -10.800 1.00 78.62 99 VAL A O 1
ATOM 840 N N . LEU A 1 100 ? -7.829 -4.170 -11.420 1.00 74.19 100 LEU A N 1
ATOM 841 C CA . LEU A 1 100 ? -7.179 -3.742 -12.659 1.00 74.19 100 LEU A CA 1
ATOM 842 C C . LEU A 1 100 ? -6.012 -2.769 -12.407 1.00 74.19 100 LEU A C 1
ATOM 844 O O . LEU A 1 100 ? -5.985 -2.025 -11.431 1.00 74.19 100 LEU A O 1
ATOM 848 N N . GLY A 1 101 ? -5.054 -2.732 -13.341 1.00 76.88 101 GLY A N 1
ATOM 849 C CA . GLY A 1 101 ? -3.946 -1.763 -13.336 1.00 76.88 101 GLY A CA 1
ATOM 850 C C . GLY A 1 101 ? -2.646 -2.233 -12.672 1.00 76.88 101 GLY A C 1
ATOM 851 O O . GLY A 1 101 ? -1.689 -1.463 -12.623 1.00 76.88 101 GLY A O 1
ATOM 852 N N . PHE A 1 102 ? -2.579 -3.483 -12.207 1.00 86.19 102 PHE A N 1
ATOM 853 C CA . PHE A 1 102 ? -1.324 -4.108 -11.787 1.00 86.19 102 PHE A CA 1
ATOM 854 C C . PHE A 1 102 ? -0.498 -4.584 -12.983 1.00 86.19 102 PHE A C 1
ATOM 856 O O . PHE A 1 102 ? -1.003 -5.281 -13.862 1.00 86.19 102 PHE A O 1
ATOM 863 N N . THR A 1 103 ? 0.787 -4.236 -12.977 1.00 85.25 103 THR A N 1
ATOM 864 C CA . THR A 1 103 ? 1.776 -4.717 -13.941 1.00 85.25 103 THR A CA 1
ATOM 865 C C . THR A 1 103 ? 2.493 -5.927 -13.358 1.00 85.25 103 THR A C 1
ATOM 867 O O . THR A 1 103 ? 2.924 -5.915 -12.201 1.00 85.25 103 THR A O 1
ATOM 870 N N . GLU A 1 104 ? 2.644 -6.965 -14.173 1.00 84.75 104 GLU A N 1
ATOM 871 C CA . GLU A 1 104 ? 3.476 -8.119 -13.853 1.00 84.75 104 GLU A CA 1
ATOM 872 C C . GLU A 1 104 ? 4.960 -7.751 -13.939 1.00 84.75 104 GLU A C 1
ATOM 874 O O . GLU A 1 104 ? 5.436 -7.219 -14.942 1.00 84.75 104 GLU A O 1
ATOM 879 N N . VAL A 1 105 ? 5.685 -8.025 -12.857 1.00 77.50 105 VAL A N 1
ATOM 880 C CA . VAL A 1 105 ? 7.120 -7.792 -12.725 1.00 77.50 105 VAL A CA 1
ATOM 881 C C . VAL A 1 105 ? 7.803 -9.157 -12.712 1.00 77.50 105 VAL A C 1
ATOM 883 O O . VAL A 1 105 ? 7.576 -9.935 -11.775 1.00 77.50 105 VAL A O 1
ATOM 886 N N . PRO A 1 106 ? 8.640 -9.482 -13.713 1.00 68.06 106 PRO A N 1
ATOM 887 C CA . PRO A 1 106 ? 9.457 -10.679 -13.642 1.00 68.06 106 PRO A CA 1
ATOM 888 C C . PRO A 1 106 ? 10.421 -10.536 -12.463 1.00 68.06 106 PRO A C 1
ATOM 890 O O . PRO A 1 106 ? 11.195 -9.584 -12.387 1.00 68.06 106 PRO A O 1
ATOM 893 N N . ILE A 1 107 ? 10.378 -11.492 -11.537 1.00 65.38 107 ILE A N 1
ATOM 894 C CA . ILE A 1 107 ? 11.432 -11.638 -10.537 1.00 65.38 107 ILE A CA 1
ATOM 895 C C . ILE A 1 107 ? 12.611 -12.268 -11.278 1.00 65.38 107 ILE A C 1
ATOM 897 O O . ILE A 1 107 ? 12.627 -13.478 -11.495 1.00 65.38 107 ILE A O 1
ATOM 901 N N . GLN A 1 108 ? 13.550 -11.443 -11.734 1.00 61.81 108 GLN A N 1
ATOM 902 C CA . GLN A 1 108 ? 14.856 -11.932 -12.158 1.00 61.81 108 GLN A CA 1
ATOM 903 C C . GLN A 1 108 ? 15.666 -12.284 -10.909 1.00 61.81 108 GLN A C 1
ATOM 905 O O . GLN A 1 108 ? 15.751 -11.488 -9.971 1.00 61.81 108 GLN A O 1
ATOM 910 N N . ASP A 1 109 ? 16.236 -13.487 -10.900 1.00 57.59 109 ASP A N 1
ATOM 911 C CA . ASP A 1 109 ? 17.180 -13.928 -9.877 1.00 57.59 109 ASP A CA 1
ATOM 912 C C . ASP A 1 109 ? 18.523 -13.219 -10.105 1.00 57.59 109 ASP A C 1
ATOM 914 O O . ASP A 1 109 ? 19.448 -13.786 -10.680 1.00 57.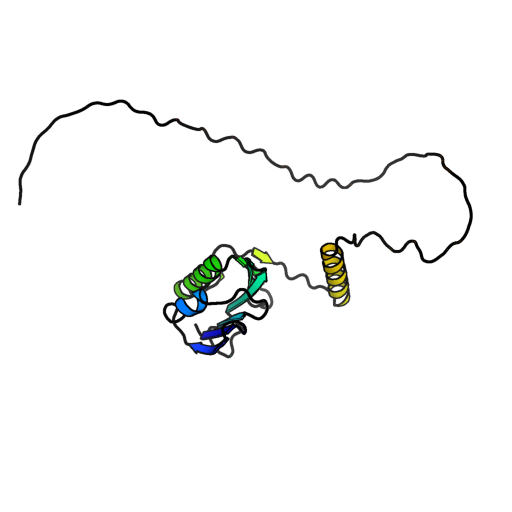59 109 ASP A O 1
ATOM 918 N N . PHE A 1 110 ? 18.610 -11.957 -9.681 1.00 61.25 110 PHE A N 1
ATOM 919 C CA . PHE A 1 110 ? 19.875 -11.231 -9.632 1.00 61.25 110 PHE A CA 1
ATOM 920 C C . PHE A 1 110 ? 20.777 -11.818 -8.544 1.00 61.25 110 PHE A C 1
ATOM 922 O O . PHE A 1 110 ? 20.365 -12.010 -7.393 1.00 61.25 110 PHE A O 1
ATOM 929 N N . THR A 1 111 ? 22.037 -12.050 -8.893 1.00 70.88 111 THR A N 1
ATOM 930 C CA . THR A 1 111 ? 23.115 -12.247 -7.925 1.00 70.88 111 THR A CA 1
ATOM 931 C C . THR A 1 111 ? 23.313 -10.980 -7.085 1.00 70.88 111 THR A C 1
ATOM 933 O O . THR A 1 111 ? 22.869 -9.883 -7.438 1.00 70.88 111 THR A O 1
ATOM 936 N N . LEU A 1 112 ? 23.978 -11.117 -5.933 1.00 74.81 112 LEU A N 1
ATOM 937 C CA . LEU A 1 112 ? 24.211 -9.980 -5.038 1.00 74.81 112 LEU A CA 1
ATOM 938 C C . LEU A 1 112 ? 25.021 -8.867 -5.727 1.00 74.81 112 LEU A C 1
ATOM 940 O O . LEU A 1 112 ? 24.780 -7.691 -5.464 1.00 74.81 112 LEU A O 1
ATOM 944 N N . ASP A 1 113 ? 25.940 -9.252 -6.612 1.00 74.44 113 ASP A N 1
ATOM 945 C CA . ASP A 1 113 ? 26.831 -8.345 -7.329 1.00 74.44 113 ASP A CA 1
ATOM 946 C C . ASP A 1 113 ? 26.061 -7.561 -8.407 1.00 74.44 113 ASP A C 1
ATOM 948 O O . ASP A 1 113 ? 26.107 -6.331 -8.404 1.00 74.44 113 ASP A O 1
ATOM 952 N N . GLU A 1 114 ? 25.223 -8.230 -9.211 1.00 75.38 114 GLU A N 1
ATOM 953 C CA . GLU A 1 114 ? 24.319 -7.572 -10.176 1.00 75.38 114 GLU A CA 1
ATOM 954 C C . GLU A 1 114 ? 23.348 -6.593 -9.481 1.00 75.38 114 GLU A C 1
ATOM 956 O O . GLU A 1 114 ? 23.065 -5.510 -9.994 1.00 75.38 114 GLU A O 1
ATOM 961 N N . MET A 1 115 ? 22.865 -6.917 -8.272 1.00 77.50 115 MET A N 1
ATOM 962 C CA . MET A 1 115 ? 22.031 -5.998 -7.478 1.00 77.50 115 MET A CA 1
ATOM 963 C C . MET A 1 115 ? 22.780 -4.755 -6.969 1.00 77.50 115 MET A C 1
ATOM 965 O O . MET A 1 115 ? 22.139 -3.738 -6.680 1.00 77.50 115 MET A O 1
ATOM 969 N N . ILE A 1 116 ? 24.097 -4.840 -6.770 1.00 78.44 116 ILE A N 1
ATOM 970 C CA . ILE A 1 116 ? 24.937 -3.707 -6.354 1.00 78.44 116 ILE A CA 1
ATOM 971 C C . ILE A 1 116 ? 25.234 -2.824 -7.568 1.00 78.44 116 ILE A C 1
ATOM 973 O O . ILE A 1 116 ? 25.100 -1.603 -7.480 1.00 78.44 116 ILE A O 1
ATOM 977 N N . GLU A 1 117 ? 25.570 -3.445 -8.697 1.00 79.19 117 GLU A N 1
ATOM 978 C CA . GLU A 1 117 ? 25.847 -2.781 -9.969 1.00 79.19 117 GLU A CA 1
ATOM 979 C C . GLU A 1 117 ? 24.626 -1.997 -10.473 1.00 79.19 117 GLU A C 1
ATOM 981 O O . GLU A 1 117 ? 24.716 -0.781 -10.639 1.00 79.19 117 GLU A O 1
ATOM 986 N N . PHE A 1 118 ? 23.450 -2.633 -10.541 1.00 77.88 118 PHE A N 1
ATOM 987 C CA . PHE A 1 118 ? 22.197 -1.981 -10.948 1.00 77.88 118 PHE A CA 1
ATOM 988 C C . PHE A 1 118 ? 21.833 -0.768 -10.074 1.00 77.88 118 PHE A C 1
ATOM 990 O O . PHE A 1 118 ? 21.344 0.245 -10.567 1.00 77.88 118 PHE A O 1
ATOM 997 N N . LYS A 1 119 ? 22.092 -0.827 -8.760 1.00 80.00 119 LYS A N 1
ATOM 998 C CA . LYS A 1 119 ? 21.856 0.320 -7.863 1.00 80.00 119 LYS A CA 1
ATOM 999 C C . LYS A 1 119 ? 22.830 1.466 -8.102 1.00 80.00 119 LYS A C 1
ATOM 1001 O O . LYS A 1 119 ? 22.431 2.622 -7.997 1.00 80.00 119 LYS A O 1
ATOM 1006 N N . LYS A 1 120 ? 24.096 1.154 -8.391 1.00 81.69 120 LYS A N 1
ATOM 1007 C CA . LYS A 1 120 ? 25.115 2.154 -8.728 1.00 81.69 120 LYS A CA 1
ATOM 1008 C C . LYS A 1 120 ? 24.751 2.848 -10.047 1.00 81.69 120 LYS A C 1
ATOM 1010 O O . LYS A 1 120 ? 24.820 4.072 -10.116 1.00 81.69 120 LYS A O 1
ATOM 1015 N N . GLU A 1 121 ? 24.290 2.077 -11.033 1.00 78.12 121 GLU A N 1
ATOM 1016 C CA . GLU A 1 121 ? 23.780 2.556 -12.324 1.00 78.12 121 GLU A CA 1
ATOM 1017 C C . GLU A 1 121 ? 22.543 3.461 -12.159 1.00 78.12 121 GLU A C 1
ATOM 1019 O O . GLU A 1 121 ? 22.515 4.580 -12.672 1.00 78.12 121 GLU A O 1
ATOM 1024 N N . GLU A 1 122 ? 21.541 3.025 -11.385 1.00 78.12 122 GLU A N 1
ATOM 1025 C CA . GLU A 1 122 ? 20.333 3.806 -11.081 1.00 78.12 122 GLU A CA 1
ATOM 1026 C C . GLU A 1 122 ? 20.679 5.139 -10.390 1.00 78.12 122 GLU A C 1
ATOM 1028 O O . GLU A 1 122 ? 20.132 6.187 -10.742 1.00 78.12 122 GLU A O 1
ATOM 1033 N N . GLU A 1 123 ? 21.625 5.133 -9.445 1.00 80.69 123 GLU A N 1
ATOM 1034 C CA . GLU A 1 123 ? 22.076 6.344 -8.752 1.00 80.69 123 GLU A CA 1
ATOM 1035 C C . GLU A 1 123 ? 22.846 7.303 -9.680 1.00 80.69 123 GLU A C 1
ATOM 1037 O O . GLU A 1 123 ? 22.634 8.516 -9.611 1.00 80.69 123 GLU A O 1
ATOM 1042 N N . MET A 1 124 ? 23.684 6.777 -10.582 1.00 80.00 124 MET A N 1
ATOM 1043 C CA . MET A 1 124 ? 24.373 7.552 -11.626 1.00 80.00 124 MET A CA 1
ATOM 1044 C C . MET A 1 124 ? 23.372 8.222 -12.573 1.00 80.00 124 MET A C 1
ATOM 1046 O O . MET A 1 124 ? 23.389 9.447 -12.726 1.00 80.00 124 MET A O 1
ATOM 1050 N N . MET A 1 125 ? 22.414 7.463 -13.115 1.00 73.88 125 MET A N 1
ATOM 1051 C CA . MET A 1 125 ? 21.366 8.005 -13.988 1.00 73.88 125 MET A CA 1
ATOM 1052 C C . MET A 1 125 ? 20.518 9.082 -13.292 1.00 73.88 125 MET A C 1
ATOM 1054 O O . MET A 1 125 ? 20.173 10.091 -13.910 1.00 73.88 125 MET A O 1
ATOM 1058 N N . LEU A 1 126 ? 20.222 8.924 -11.996 1.00 77.94 126 LEU A N 1
ATOM 1059 C CA . LEU A 1 126 ? 19.517 9.939 -11.198 1.00 77.94 126 LEU A CA 1
ATOM 1060 C C . LEU A 1 126 ? 20.340 11.218 -10.960 1.00 77.94 126 LEU A C 1
ATOM 1062 O O . LEU A 1 126 ? 19.750 12.281 -10.752 1.00 77.94 126 LEU A O 1
ATOM 1066 N N . ARG A 1 127 ? 21.677 11.142 -11.011 1.00 81.19 127 ARG A N 1
ATOM 1067 C CA . ARG A 1 127 ? 22.582 12.309 -11.006 1.00 81.19 127 ARG A CA 1
ATOM 1068 C C . ARG A 1 127 ? 22.826 12.903 -12.400 1.00 81.19 127 ARG A C 1
ATOM 1070 O O . ARG A 1 127 ? 23.345 14.014 -12.490 1.00 81.19 127 ARG A O 1
ATOM 1077 N N . GLY A 1 128 ? 22.415 12.216 -13.468 1.00 75.88 128 GLY A N 1
ATOM 1078 C CA . GLY A 1 128 ? 22.715 12.590 -14.855 1.00 75.88 128 GLY A CA 1
ATOM 1079 C C . GLY A 1 128 ? 24.115 12.170 -15.317 1.00 75.88 128 GLY A C 1
ATOM 1080 O O . GLY A 1 128 ? 24.630 12.732 -16.281 1.00 75.88 128 GLY A O 1
ATOM 1081 N N . GLU A 1 129 ? 24.728 11.213 -14.621 1.00 76.69 129 GLU A N 1
ATOM 1082 C CA . GLU A 1 129 ? 25.981 10.556 -14.997 1.00 76.69 129 GLU A CA 1
ATOM 1083 C C . GLU A 1 129 ? 25.667 9.385 -15.949 1.00 76.69 129 GLU A C 1
ATOM 1085 O O . GLU A 1 129 ? 24.690 8.662 -15.742 1.00 76.69 129 GLU A O 1
ATOM 1090 N N . ASP A 1 130 ? 26.473 9.201 -16.999 1.00 69.94 130 ASP A N 1
ATOM 1091 C CA . ASP A 1 130 ? 26.341 8.071 -17.929 1.00 69.94 130 ASP A CA 1
ATOM 1092 C C . ASP A 1 130 ? 27.150 6.873 -17.391 1.00 69.94 130 ASP A C 1
ATOM 1094 O O . ASP A 1 130 ? 28.373 6.988 -17.264 1.00 69.94 130 ASP A O 1
ATOM 1098 N N . PRO A 1 131 ? 26.507 5.737 -17.061 1.00 61.69 131 PRO A N 1
ATOM 1099 C CA . PRO A 1 131 ? 27.182 4.589 -16.461 1.00 61.69 131 PRO A CA 1
ATOM 1100 C C . PRO A 1 131 ? 28.138 3.854 -17.414 1.00 61.69 131 PRO A C 1
ATOM 1102 O O . PRO A 1 131 ? 28.942 3.054 -16.944 1.00 61.69 131 PRO A O 1
ATOM 1105 N N . PHE A 1 132 ? 28.086 4.118 -18.726 1.00 66.38 132 PHE A N 1
ATOM 1106 C CA . PHE A 1 132 ? 28.964 3.490 -19.724 1.00 66.38 132 PHE A CA 1
ATOM 1107 C C . PHE A 1 132 ? 30.207 4.326 -20.065 1.00 66.38 132 PHE A C 1
ATOM 1109 O O . PHE A 1 132 ? 31.014 3.921 -20.903 1.00 66.38 132 PHE A O 1
ATOM 1116 N N . VAL A 1 133 ? 30.390 5.483 -19.420 1.00 61.84 133 VAL A N 1
ATOM 1117 C CA . VAL A 1 133 ? 31.615 6.288 -19.526 1.00 61.84 133 VAL A CA 1
ATOM 1118 C C . VAL A 1 133 ? 32.605 5.813 -18.461 1.00 61.84 133 VAL A C 1
ATOM 1120 O O . VAL A 1 133 ? 32.759 6.431 -17.408 1.00 61.84 133 VAL A O 1
ATOM 1123 N N . GLU A 1 134 ? 33.256 4.678 -18.730 1.00 57.25 134 GLU A N 1
ATOM 1124 C CA . GLU A 1 134 ? 34.322 4.156 -17.868 1.00 57.25 134 GLU A CA 1
ATOM 1125 C C . GLU A 1 134 ? 35.532 5.107 -17.778 1.00 57.25 134 GLU A C 1
ATOM 1127 O O . GLU A 1 134 ? 35.793 5.961 -18.631 1.00 57.25 134 GLU A O 1
ATOM 1132 N N . GLU A 1 135 ? 36.276 4.951 -16.686 1.00 54.44 135 GLU A N 1
ATOM 1133 C CA . GLU A 1 135 ? 37.291 5.873 -16.183 1.00 54.44 135 GLU A CA 1
ATOM 1134 C C . GLU A 1 135 ? 38.609 5.823 -16.997 1.00 54.44 135 GLU A C 1
ATOM 1136 O O . GLU A 1 135 ? 39.644 5.383 -16.501 1.00 54.44 135 GLU A O 1
ATOM 1141 N N . GLU A 1 136 ? 38.633 6.349 -18.230 1.00 43.81 136 GLU A N 1
ATOM 1142 C CA . GLU A 1 136 ? 39.855 6.447 -19.073 1.00 43.81 136 GLU A CA 1
ATOM 1143 C C . GLU A 1 136 ? 40.963 7.396 -18.527 1.00 43.81 136 GLU A C 1
ATOM 1145 O O . GLU A 1 136 ? 41.858 7.812 -19.263 1.00 43.81 136 GLU A O 1
ATOM 1150 N N . ASN A 1 137 ? 40.946 7.780 -17.243 1.00 41.28 137 ASN A N 1
ATOM 1151 C CA . ASN A 1 137 ? 41.861 8.781 -16.673 1.00 41.28 137 ASN A CA 1
ATOM 1152 C C . ASN A 1 137 ? 42.656 8.350 -15.425 1.00 41.28 137 ASN A C 1
ATOM 1154 O O . ASN A 1 137 ? 43.063 9.202 -14.636 1.00 41.28 137 ASN A O 1
ATOM 1158 N N . GLU A 1 138 ? 43.024 7.071 -15.312 1.00 41.59 138 GLU A N 1
ATOM 1159 C CA . GLU A 1 138 ? 44.202 6.668 -14.520 1.00 41.59 138 GLU A CA 1
ATOM 1160 C C . GLU A 1 138 ? 45.364 6.168 -15.397 1.00 41.59 138 GLU A C 1
ATOM 1162 O O . GLU A 1 138 ? 45.766 5.008 -15.384 1.00 41.59 138 GLU A O 1
ATOM 1167 N N . GLY A 1 139 ? 45.979 7.124 -16.103 1.00 38.44 139 GLY A N 1
ATOM 1168 C CA . GLY A 1 139 ? 47.415 7.090 -16.384 1.00 38.44 139 GLY A CA 1
ATOM 1169 C C . GLY A 1 139 ? 47.855 6.823 -17.824 1.00 38.44 139 GLY A C 1
ATOM 1170 O O . GLY A 1 139 ? 48.177 5.694 -18.175 1.00 38.44 139 GLY A O 1
ATOM 1171 N N . LEU A 1 140 ? 48.140 7.901 -18.568 1.00 30.66 140 LEU A N 1
ATOM 1172 C CA . LEU A 1 140 ? 49.473 8.069 -19.166 1.00 30.66 140 LEU A CA 1
ATOM 1173 C C . LEU A 1 140 ? 49.773 9.534 -19.517 1.00 30.66 140 LEU A C 1
ATOM 1175 O O . LEU A 1 140 ? 49.010 10.208 -20.202 1.00 30.66 140 LEU A O 1
ATOM 1179 N N . THR A 1 141 ? 50.935 10.029 -19.095 1.00 36.72 141 THR A N 1
ATOM 1180 C CA . THR A 1 141 ? 51.475 11.301 -19.589 1.00 36.72 141 THR A CA 1
ATOM 1181 C C . THR A 1 141 ? 52.227 11.076 -20.903 1.00 36.72 141 THR A C 1
ATOM 1183 O O . THR A 1 141 ? 53.210 10.337 -20.900 1.00 36.72 141 THR A O 1
ATOM 1186 N N . LYS A 1 142 ? 51.818 11.754 -21.994 1.00 37.78 142 LYS A N 1
ATOM 1187 C CA . LYS A 1 142 ? 52.685 12.592 -22.869 1.00 37.78 142 LYS A CA 1
ATOM 1188 C C . LYS A 1 142 ? 52.038 13.038 -24.195 1.00 37.78 142 LYS A C 1
ATOM 1190 O O . LYS A 1 142 ? 51.514 12.237 -24.950 1.00 37.78 142 LYS A O 1
ATOM 1195 N N . GLU A 1 143 ? 52.215 14.332 -24.464 1.00 35.38 143 GLU A N 1
ATOM 1196 C CA . GLU A 1 143 ? 52.515 14.983 -25.755 1.00 35.38 143 GLU A CA 1
ATOM 1197 C C . GLU A 1 143 ? 51.728 14.629 -27.043 1.00 35.38 143 GLU A C 1
ATOM 1199 O O . GLU A 1 143 ? 52.024 13.683 -27.759 1.00 35.38 143 GLU A O 1
ATOM 1204 N N . THR A 1 144 ? 50.852 15.569 -27.417 1.00 35.31 144 THR A N 1
ATOM 1205 C CA . THR A 1 144 ? 50.767 16.231 -28.743 1.00 35.31 144 THR A CA 1
ATOM 1206 C C . THR A 1 144 ? 50.999 15.426 -30.038 1.00 35.31 144 THR A C 1
ATOM 1208 O O . THR A 1 144 ? 52.135 15.266 -30.475 1.00 35.31 144 THR A O 1
ATOM 1211 N N . ALA A 1 145 ? 49.918 15.176 -30.792 1.00 28.88 145 ALA A N 1
ATOM 1212 C CA . ALA A 1 145 ? 49.792 15.546 -32.217 1.00 28.88 145 ALA A CA 1
ATOM 1213 C C . ALA A 1 145 ? 48.335 15.384 -32.706 1.00 28.88 145 ALA A C 1
ATOM 1215 O O . ALA A 1 145 ? 47.586 14.567 -32.180 1.00 28.88 145 ALA A O 1
ATOM 1216 N N . ALA A 1 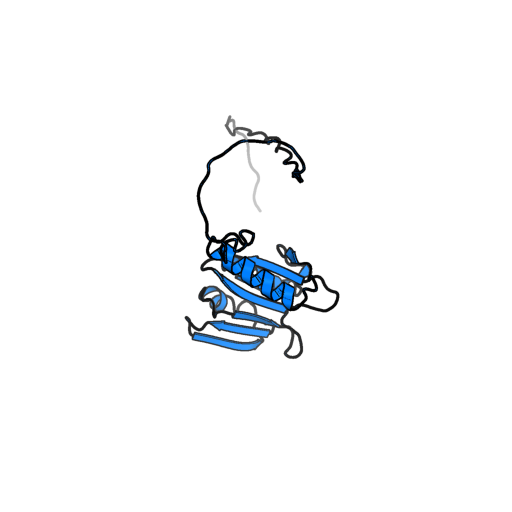146 ? 47.934 16.175 -33.706 1.00 33.59 146 ALA A N 1
ATOM 1217 C CA . ALA A 1 146 ? 46.578 16.194 -34.273 1.00 33.59 146 ALA A CA 1
ATOM 1218 C C . ALA A 1 146 ? 46.510 15.404 -35.622 1.00 33.59 146 ALA A C 1
ATOM 1220 O O . ALA A 1 146 ? 47.472 14.706 -35.944 1.00 33.59 146 ALA A O 1
ATOM 1221 N N . PRO A 1 147 ? 45.395 15.376 -36.384 1.00 43.88 147 PRO A N 1
ATOM 1222 C CA . PRO A 1 147 ? 44.681 14.120 -36.639 1.00 43.88 147 PRO A CA 1
ATOM 1223 C C . PRO A 1 147 ? 44.691 13.664 -38.110 1.00 43.88 147 PRO A C 1
ATOM 1225 O O . PRO A 1 147 ? 44.891 14.475 -39.013 1.00 43.88 147 PRO A O 1
ATOM 1228 N N . GLN A 1 148 ? 44.341 12.396 -38.378 1.00 30.95 148 GLN A N 1
ATOM 1229 C CA . GLN A 1 148 ? 43.821 11.996 -39.695 1.00 30.95 148 GLN A CA 1
ATOM 1230 C C . GLN A 1 148 ? 42.937 10.737 -39.666 1.00 30.95 148 GLN A C 1
ATOM 1232 O O . GLN A 1 148 ? 43.045 9.890 -38.785 1.00 30.95 148 GLN A O 1
ATOM 1237 N N . GLU A 1 149 ? 42.012 10.674 -40.625 1.00 38.44 149 GLU A N 1
ATOM 1238 C CA . GLU A 1 149 ? 40.860 9.766 -40.668 1.00 38.44 149 GLU A CA 1
ATOM 1239 C C . GLU A 1 149 ? 41.199 8.302 -40.996 1.00 38.44 149 GLU A C 1
ATOM 1241 O O . GLU A 1 149 ? 42.078 8.023 -41.816 1.00 38.44 149 GLU A O 1
ATOM 1246 N N . LYS A 1 150 ? 40.332 7.378 -40.550 1.00 31.50 150 LYS A N 1
ATOM 1247 C CA . LYS A 1 150 ? 39.823 6.314 -41.435 1.00 31.50 150 LYS A CA 1
ATOM 1248 C C . LYS A 1 150 ? 38.456 5.777 -40.998 1.00 31.50 150 LYS A C 1
ATOM 1250 O O . LYS A 1 150 ? 38.230 5.494 -39.829 1.00 31.50 150 LYS A O 1
ATOM 1255 N N . LYS A 1 151 ? 37.562 5.613 -41.978 1.00 33.75 151 LYS A N 1
ATOM 1256 C CA . LYS A 1 151 ? 36.318 4.820 -41.890 1.00 33.75 151 LYS A CA 1
ATOM 1257 C C . LYS A 1 151 ? 36.719 3.325 -41.870 1.00 33.75 151 LYS A C 1
ATOM 1259 O O . LYS A 1 151 ? 37.757 2.997 -42.436 1.00 33.75 151 LYS A O 1
ATOM 1264 N N . GLU A 1 152 ? 36.004 2.383 -41.251 1.00 31.88 152 GLU A N 1
ATOM 1265 C CA . GLU A 1 152 ? 34.660 1.941 -41.643 1.00 31.88 152 GLU A CA 1
ATOM 1266 C C . GLU A 1 152 ? 34.070 0.898 -40.660 1.00 31.88 152 GLU A C 1
ATOM 1268 O O . GLU A 1 152 ? 34.777 -0.003 -40.227 1.00 31.88 152 GLU A O 1
ATOM 1273 N N . LEU A 1 153 ? 32.746 0.984 -40.468 1.00 30.86 153 LEU A N 1
ATOM 1274 C CA . LEU A 1 153 ? 31.754 -0.099 -40.309 1.00 30.86 153 LEU A CA 1
ATOM 1275 C C . LEU A 1 153 ? 31.782 -1.131 -39.155 1.00 30.86 153 LEU A C 1
ATOM 1277 O O . LEU A 1 153 ? 32.808 -1.651 -38.745 1.00 30.86 153 LEU A O 1
ATOM 1281 N N . ILE A 1 154 ? 30.542 -1.563 -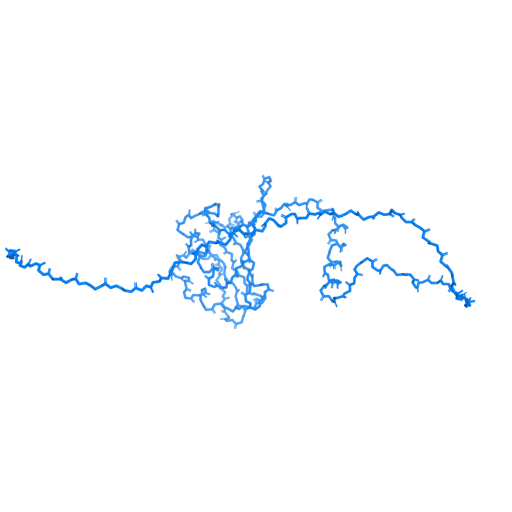38.840 1.00 31.19 154 ILE A N 1
ATOM 1282 C CA . ILE A 1 154 ? 30.100 -2.612 -37.892 1.00 31.19 154 ILE A CA 1
ATOM 1283 C C . ILE A 1 154 ? 30.053 -2.111 -36.432 1.00 31.19 154 ILE A C 1
ATOM 1285 O O . ILE A 1 154 ? 31.080 -1.773 -35.868 1.00 31.19 154 ILE A O 1
ATOM 1289 N N . LYS A 1 155 ? 28.893 -2.059 -35.751 1.00 33.41 155 LYS A N 1
ATOM 1290 C CA . LYS A 1 155 ? 27.486 -2.330 -36.151 1.00 33.41 155 LYS A CA 1
ATOM 1291 C C . LYS A 1 155 ? 26.517 -1.549 -35.237 1.00 33.41 155 LYS A C 1
ATOM 1293 O O . LYS A 1 155 ? 26.808 -1.392 -34.060 1.00 33.41 155 LYS A O 1
ATOM 1298 N N . GLN A 1 156 ? 25.338 -1.158 -35.737 1.00 35.06 156 GLN A N 1
ATOM 1299 C CA . GLN A 1 156 ? 24.205 -0.700 -34.913 1.00 35.06 156 GLN A CA 1
ATOM 1300 C C . GLN A 1 156 ? 23.082 -1.743 -34.959 1.00 35.06 156 GLN A C 1
ATOM 1302 O O . GLN A 1 156 ? 22.583 -2.072 -36.035 1.00 35.06 156 GLN A O 1
ATOM 1307 N N . SER A 1 157 ? 22.674 -2.264 -33.801 1.00 35.03 157 SER A N 1
ATOM 1308 C CA . SER A 1 157 ? 21.462 -3.076 -33.664 1.00 35.03 157 SER A CA 1
ATOM 1309 C C . SER A 1 157 ? 20.253 -2.166 -33.441 1.00 35.03 157 SER A C 1
ATOM 1311 O O . SER A 1 157 ? 19.812 -1.956 -32.313 1.00 35.03 157 SER A O 1
ATOM 1313 N N . GLU A 1 158 ? 19.720 -1.616 -34.535 1.00 30.64 158 GLU A N 1
ATOM 1314 C CA . GLU A 1 158 ? 18.412 -0.957 -34.536 1.00 30.64 158 GLU A CA 1
ATOM 1315 C C . GLU A 1 158 ? 17.302 -1.969 -34.197 1.00 30.64 158 GLU A C 1
ATOM 1317 O O . GLU A 1 158 ? 16.818 -2.692 -35.073 1.00 30.64 158 GLU A O 1
ATOM 1322 N N . THR A 1 159 ? 16.815 -1.983 -32.956 1.00 30.70 159 THR A N 1
ATOM 1323 C CA . THR A 1 159 ? 15.510 -2.598 -32.672 1.00 30.70 159 THR A CA 1
ATOM 1324 C C . THR A 1 159 ? 14.415 -1.604 -33.045 1.00 30.70 159 THR A C 1
ATOM 1326 O O . THR A 1 159 ? 13.962 -0.802 -32.228 1.00 30.70 159 THR A O 1
ATOM 1329 N N . LYS A 1 160 ? 13.990 -1.643 -34.313 1.00 31.39 160 LYS A N 1
ATOM 1330 C CA . LYS A 1 160 ? 12.810 -0.913 -34.796 1.00 31.39 160 LYS A CA 1
ATOM 1331 C C . LYS A 1 160 ? 11.570 -1.318 -33.998 1.00 31.39 160 LYS A C 1
ATOM 1333 O O . LYS A 1 160 ? 10.993 -2.374 -34.246 1.00 31.39 160 LYS A O 1
ATOM 1338 N N . VAL A 1 161 ? 11.099 -0.437 -33.120 1.00 31.25 161 VAL A N 1
ATOM 1339 C CA . VAL A 1 161 ? 9.705 -0.474 -32.665 1.00 31.25 161 VAL A CA 1
ATOM 1340 C C . VAL A 1 161 ? 8.852 0.171 -33.754 1.00 31.25 161 VAL A C 1
ATOM 1342 O O . VAL A 1 161 ? 8.881 1.383 -33.968 1.00 31.25 161 VAL A O 1
ATOM 1345 N N . GLU A 1 162 ? 8.113 -0.663 -34.480 1.00 29.72 162 GLU A N 1
ATOM 1346 C CA . GLU A 1 162 ? 7.193 -0.241 -35.531 1.00 29.72 162 GLU A CA 1
ATOM 1347 C C . GLU A 1 162 ? 6.000 0.516 -34.925 1.00 29.72 162 GLU A C 1
ATOM 1349 O O . GLU A 1 162 ? 5.007 -0.072 -34.496 1.00 29.72 162 GLU A O 1
ATOM 1354 N N . ILE A 1 163 ? 6.079 1.850 -34.895 1.00 33.94 163 ILE A N 1
ATOM 1355 C CA . ILE A 1 163 ? 4.937 2.697 -34.534 1.00 33.94 163 ILE A CA 1
ATOM 1356 C C . ILE A 1 163 ? 3.928 2.664 -35.688 1.00 33.94 163 ILE A C 1
ATOM 1358 O O . ILE A 1 163 ? 3.957 3.509 -36.592 1.00 33.94 163 ILE A O 1
ATOM 1362 N N . GLN A 1 164 ? 3.004 1.703 -35.648 1.00 34.72 164 GLN A N 1
ATOM 1363 C CA . GLN A 1 164 ? 1.840 1.709 -36.528 1.00 34.72 164 GLN A CA 1
ATOM 1364 C C . GLN A 1 164 ? 0.997 2.957 -36.242 1.00 34.72 164 GLN A C 1
ATOM 1366 O O . GLN A 1 164 ? 0.456 3.162 -35.152 1.00 34.72 164 GLN A O 1
ATOM 1371 N N . LYS A 1 165 ? 0.932 3.846 -37.237 1.00 35.53 165 LYS A N 1
ATOM 1372 C CA . LYS A 1 165 ? 0.238 5.130 -37.124 1.00 35.53 165 LYS A CA 1
ATOM 1373 C C . LYS A 1 165 ? -1.269 4.909 -37.009 1.00 35.53 165 LYS A C 1
ATOM 1375 O O . LYS A 1 165 ? -1.877 4.254 -37.850 1.00 35.53 165 LYS A O 1
ATOM 1380 N N . LYS A 1 166 ? -1.871 5.544 -36.001 1.00 33.78 166 LYS A N 1
ATOM 1381 C CA . LYS A 1 166 ? -3.327 5.642 -35.824 1.00 33.78 166 LYS A CA 1
ATOM 1382 C C . LYS A 1 166 ? -4.001 6.144 -37.106 1.00 33.78 166 LYS A 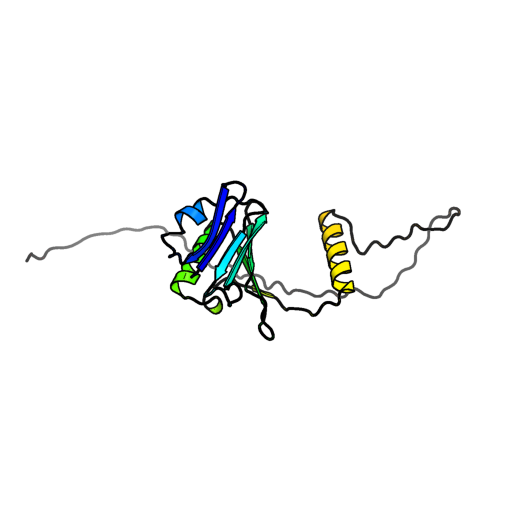C 1
ATOM 1384 O O . LYS A 1 166 ? -3.650 7.216 -37.601 1.00 33.78 166 LYS A O 1
ATOM 1389 N N . ALA A 1 167 ? -5.031 5.440 -37.568 1.00 33.56 167 ALA A N 1
ATOM 1390 C CA . ALA A 1 167 ? -6.031 6.034 -38.449 1.00 33.56 167 ALA A CA 1
ATOM 1391 C C . ALA A 1 167 ? -6.894 7.029 -37.638 1.00 33.56 167 ALA A C 1
ATOM 1393 O O . ALA A 1 167 ? -7.294 6.702 -36.516 1.00 33.56 167 ALA A O 1
ATOM 1394 N N . PRO A 1 168 ? -7.185 8.239 -38.149 1.00 38.00 168 PRO A N 1
ATOM 1395 C CA . PRO A 1 168 ? -8.022 9.199 -37.439 1.00 38.00 168 PRO A CA 1
ATOM 1396 C C . PRO A 1 168 ? -9.502 8.799 -37.515 1.00 38.00 168 PRO A C 1
ATOM 1398 O O . PRO A 1 168 ? -10.078 8.687 -38.597 1.00 38.00 168 PRO A O 1
ATOM 1401 N N . ILE A 1 169 ? -10.133 8.628 -36.352 1.00 36.41 169 ILE A N 1
ATOM 1402 C CA . ILE A 1 169 ? -11.588 8.472 -36.242 1.00 36.41 169 ILE A CA 1
ATOM 1403 C C . ILE A 1 169 ? -12.260 9.793 -36.650 1.00 36.41 169 ILE A C 1
ATOM 1405 O O . ILE A 1 169 ? -11.791 10.880 -36.302 1.00 36.41 169 ILE A O 1
ATOM 1409 N N . LYS A 1 170 ? -13.349 9.688 -37.421 1.00 36.06 170 LYS A N 1
ATOM 1410 C CA . LYS A 1 170 ? -14.111 10.825 -37.952 1.00 36.06 170 LYS A CA 1
ATOM 1411 C C . LYS A 1 170 ? -14.607 11.748 -36.834 1.00 36.06 170 LYS A C 1
ATOM 1413 O O . LYS A 1 170 ? -15.149 11.283 -35.836 1.00 36.06 170 LYS A O 1
ATOM 1418 N N . LYS A 1 171 ? -14.517 13.060 -37.068 1.00 36.19 171 LYS A N 1
ATOM 1419 C CA . LYS A 1 171 ? -15.384 14.042 -36.408 1.00 36.19 171 LYS A CA 1
ATOM 1420 C C . LYS A 1 171 ? -16.688 14.120 -37.198 1.00 36.19 171 LYS A C 1
ATOM 1422 O O . LYS A 1 171 ? -16.640 14.463 -38.378 1.00 36.19 171 LYS A O 1
ATOM 1427 N N . GLU A 1 172 ? -17.820 13.862 -36.558 1.00 35.22 172 GLU A N 1
ATOM 1428 C CA . GLU A 1 172 ? -19.118 14.326 -37.054 1.00 35.22 172 GLU A CA 1
ATOM 1429 C C . GLU A 1 172 ? -19.475 15.635 -36.333 1.00 35.22 172 GLU A C 1
ATOM 1431 O O . GLU A 1 172 ? -19.306 15.716 -35.112 1.00 35.22 172 GLU A O 1
ATOM 1436 N N . PRO A 1 173 ? -19.892 16.689 -37.056 1.00 36.59 173 PRO A N 1
ATOM 1437 C CA . PRO A 1 173 ? -20.363 17.917 -36.439 1.00 36.59 173 PRO A CA 1
ATOM 1438 C C . PRO A 1 173 ? -21.816 17.756 -35.983 1.00 36.59 173 PRO A C 1
ATOM 1440 O O . PRO A 1 173 ? -22.665 17.252 -36.716 1.00 36.59 173 PRO A O 1
ATOM 1443 N N . ILE A 1 174 ? -22.102 18.244 -34.781 1.00 40.84 174 ILE A N 1
ATOM 1444 C CA . ILE A 1 174 ? -23.467 18.451 -34.303 1.00 40.84 174 ILE A CA 1
ATOM 1445 C C . ILE A 1 174 ? -23.938 19.778 -34.901 1.00 40.84 174 ILE A C 1
ATOM 1447 O O . ILE A 1 174 ? -23.344 20.798 -34.566 1.00 40.84 174 ILE A O 1
ATOM 1451 N N . ASP A 1 175 ? -24.997 19.791 -35.717 1.00 35.41 175 ASP A N 1
ATOM 1452 C CA . ASP A 1 175 ? -25.932 20.921 -35.676 1.00 35.41 175 ASP A CA 1
ATOM 1453 C C . ASP A 1 175 ? -27.331 20.640 -36.252 1.00 35.41 175 ASP A C 1
ATOM 1455 O O . ASP A 1 175 ? -27.556 19.741 -37.060 1.00 35.41 175 ASP A O 1
ATOM 1459 N N . ALA A 1 176 ? -28.277 21.427 -35.748 1.00 39.69 176 ALA A N 1
ATOM 1460 C CA . ALA A 1 176 ? -29.730 21.283 -35.800 1.00 39.69 176 ALA A CA 1
ATOM 1461 C C . ALA A 1 176 ? -30.431 21.314 -37.181 1.00 39.69 176 ALA A C 1
ATOM 1463 O O . ALA A 1 176 ? -29.939 21.910 -38.130 1.00 39.69 176 ALA A O 1
ATOM 1464 N N . VAL A 1 177 ? -31.683 20.811 -37.211 1.00 35.97 177 VAL A N 1
ATOM 1465 C CA . VAL A 1 177 ? -32.935 21.486 -37.674 1.00 35.97 177 VAL A CA 1
ATOM 1466 C C . VAL A 1 177 ? -34.124 20.562 -37.302 1.00 35.97 177 VAL A C 1
ATOM 1468 O O . VAL A 1 177 ? -34.219 19.444 -37.784 1.00 35.97 177 VAL A O 1
ATOM 1471 N N . LYS A 1 178 ? -34.916 20.859 -36.259 1.00 33.62 178 LYS A N 1
ATOM 1472 C CA . LYS A 1 178 ? -36.161 21.675 -36.236 1.00 33.62 178 LYS A CA 1
ATOM 1473 C C . LYS A 1 178 ? -37.341 21.180 -37.111 1.00 33.62 178 LYS A C 1
ATOM 1475 O O . LYS A 1 178 ? -37.430 21.580 -38.268 1.00 33.62 178 LYS A O 1
ATOM 1480 N N . LYS A 1 179 ? -38.329 20.512 -36.481 1.00 31.38 179 LYS A N 1
ATOM 1481 C CA . LYS A 1 179 ? -39.785 20.857 -36.359 1.00 31.38 179 LYS A CA 1
ATOM 1482 C C . LYS A 1 179 ? -40.581 19.580 -35.955 1.00 31.38 179 LYS A C 1
ATOM 1484 O O . LYS A 1 179 ? -40.347 18.559 -36.577 1.00 31.38 179 LYS A O 1
ATOM 1489 N N . ASN A 1 180 ? -41.340 19.489 -34.846 1.00 35.72 180 ASN A N 1
ATOM 1490 C CA . ASN A 1 180 ? -42.562 20.220 -34.415 1.00 35.72 180 ASN A CA 1
ATOM 1491 C C . ASN A 1 180 ? -43.833 19.741 -35.164 1.00 35.72 180 ASN A C 1
ATOM 1493 O O . ASN A 1 180 ? -43.730 19.633 -36.384 1.00 35.72 180 ASN A O 1
ATOM 1497 N N . PRO A 1 181 ? -45.036 19.657 -34.548 1.00 49.16 181 PRO A N 1
ATOM 1498 C CA . PRO A 1 181 ? -45.433 19.296 -33.174 1.00 49.16 181 PRO A CA 1
ATOM 1499 C C . PRO A 1 181 ? -46.482 18.137 -33.216 1.00 49.16 181 PRO A C 1
ATOM 1501 O O . PRO A 1 181 ? -46.318 17.248 -34.040 1.00 49.16 181 PRO A O 1
ATOM 1504 N N . GLU A 1 182 ? -47.553 18.193 -32.399 1.00 34.78 182 GLU A N 1
ATOM 1505 C CA . GLU A 1 182 ? -48.736 17.289 -32.364 1.00 34.78 182 GLU A CA 1
ATOM 1506 C C . GLU A 1 182 ? -48.490 15.890 -31.740 1.00 34.78 182 GLU A C 1
ATOM 1508 O O . GLU A 1 182 ? -47.446 15.283 -31.950 1.00 34.78 182 GLU A O 1
ATOM 1513 N N . SER A 1 183 ? -49.393 15.322 -30.930 1.00 36.41 183 SER A N 1
ATOM 1514 C CA . SER A 1 183 ? -50.600 15.866 -30.279 1.00 36.41 183 SER A CA 1
ATOM 1515 C C . SER A 1 183 ? -51.017 14.993 -29.079 1.00 36.41 183 SER A C 1
ATOM 1517 O O . SER A 1 183 ? -50.622 13.838 -28.966 1.00 36.41 183 SER A O 1
ATOM 1519 N N . ASP A 1 184 ? -51.810 15.591 -28.189 1.00 36.44 184 ASP A N 1
ATOM 1520 C CA . ASP A 1 184 ? -52.875 14.977 -27.386 1.00 36.44 184 ASP A CA 1
ATOM 1521 C C . ASP A 1 184 ? -52.640 13.682 -26.572 1.00 36.44 184 ASP A C 1
ATOM 1523 O O . ASP A 1 184 ? -52.647 12.567 -27.077 1.00 36.44 184 ASP A O 1
ATOM 1527 N N . ASN A 1 185 ? -52.709 13.884 -25.246 1.00 41.81 185 ASN A N 1
ATOM 1528 C CA . ASN A 1 185 ? -53.773 13.326 -24.393 1.00 41.81 185 ASN A CA 1
ATOM 1529 C C . ASN A 1 185 ? -53.818 11.794 -24.194 1.00 41.81 185 ASN A C 1
ATOM 1531 O O . ASN A 1 185 ? -54.172 11.061 -25.103 1.00 41.81 185 ASN A O 1
ATOM 1535 N N . TYR A 1 186 ? -53.646 11.327 -22.950 1.00 42.56 186 TYR A N 1
ATOM 1536 C CA . TYR A 1 186 ? -54.717 10.596 -22.250 1.00 42.56 186 TYR A CA 1
ATOM 1537 C C . TYR A 1 186 ? -54.487 10.539 -20.725 1.00 42.56 186 TYR A C 1
ATOM 1539 O O . TYR A 1 186 ? -53.361 10.532 -20.235 1.00 42.56 186 TYR A O 1
ATOM 1547 N N . LEU A 1 187 ? -55.621 10.537 -20.022 1.00 44.31 187 LEU A N 1
ATOM 1548 C CA . LEU A 1 187 ? -55.909 10.412 -18.585 1.00 44.31 187 LEU A CA 1
ATOM 1549 C C . LEU A 1 187 ? -54.922 9.563 -17.744 1.00 44.31 187 LEU A C 1
ATOM 1551 O O . LEU A 1 187 ? -54.413 8.547 -18.198 1.00 44.31 187 LEU A O 1
ATOM 1555 N N . GLN A 1 188 ? -54.585 9.985 -16.516 1.00 40.03 188 GLN A N 1
ATOM 1556 C CA . GLN A 1 188 ? -55.302 9.622 -15.270 1.00 40.03 188 GLN A CA 1
ATOM 1557 C C . GLN A 1 188 ? -55.628 8.120 -15.135 1.00 40.03 188 GLN A C 1
ATOM 1559 O O . GLN A 1 188 ? -56.526 7.625 -15.812 1.00 40.03 188 GLN A O 1
ATOM 1564 N N . ILE A 1 189 ? -54.989 7.453 -14.165 1.00 48.41 189 ILE A N 1
ATOM 1565 C CA . ILE A 1 189 ? -55.550 7.079 -12.844 1.00 48.41 189 ILE A CA 1
ATOM 1566 C C . ILE A 1 189 ? -54.378 6.945 -11.860 1.00 48.41 189 ILE A C 1
ATOM 1568 O O . ILE A 1 189 ? -53.332 6.406 -12.282 1.00 48.41 189 ILE A O 1
#

Radius of gyration: 28.87 Å; chains: 1; bounding box: 109×41×56 Å

Sequence (189 aa):
MKVFIKDIANNINIKDKKKTYEELDDTLNYLSNNKYTEIKLYENIISKYKIYLYPISPFLWKIDYPIKLREIHKQCYATKGQCVAIIRELYEVGHIDNVLGFTEVPIQDFTLDEMIEFKKEEEMMLRGEDPFVEEENEGLTKETAAPQEKKELIKQSETKVEIQKKAPIKKEPIDAVKKNPESDNYLQI

Foldseek 3Di:
DFKFWDAPVVRDGRDRDDDALVRCLVVLVPHALDQPTKMFDDPHPVDDTQWIWHHPDRFKIKIWGDDDPPDFTKIAIDGSVVVSVLVNVCSVVVHCVPPPGIDGDHPDPDDPVSVVLVVVCVVCVVVVHHSPPDDPPDDDDDDDDDDDDDDDDDDDDDPDPPPPDDDDDDDDDDDDDDDDDDDDDDDDD

Secondary structure (DSSP, 8-state):
-EEEEEETTTTEEEEEEE--SHHHHHHHHH----TT-EEEEESSSSSPPSEEEEESSSS-EEEEPPP-TTS-EEEEEE-HHHHHHHHHHHHHH--GGGSTTPEEE------HHHHHHHHHHHHHHHHT--TT---TTS--------------------------PPPPPPPPPP---------------